Protein 7ETR (pdb70)

Secondary structure (DSSP, 8-state):
--EEEE-STHHHHHHHHHHHS---S---HHHHHHHHHHHHHHHHHHHHHHHHHHHHHH--BB-HHHHHHHHTTTTSSS------B-/-EEEE---SHHHHHHHHHHHHHT--S---HHHHHHHHHHHHHHHHHHHHHHHHHHHTTS--B-TTT-----/---PBPHHHHHHHHHHHHHHTTS-SSHHHHHHHHHHHHHHHHSSS----------EEEETTEEEE--B---S-BB------/----B-HHHHHHHHHHHH--TTTTTHHHHHHHHHHHHTT------------BTTB--B------B---B--

Radius of gyration: 24.21 Å; Cα contacts (8 Å, |Δi|>4): 422; chains: 4; bounding box: 56×70×41 Å

Sequence (309 aa):
PVSVKLDADIKARVEHLAETRKRSSHWREAIREYVEREEKREALQQEALRAWEEHQTSGLHVTGDEVVSWLESWGSENEQAALHATKPVSVKLDADIKARVEHLAETRKRSSHWREAIREYVEREEKREALQQEALRAWEEHQTSGLHVTGDEVVSWPQIVFTATALRDLERLREFLRSKNPPAAQRAASAIINTIRKLESYPDIGRSFRELLIDFGDTGYLAYQYERLTVLCIRHQKPQIVFTATALRDLERLREFPPAAQRAASAIINTIRKLESYPDISFRELLIDFGDTGYLAYQLTVLCIRHQK

Nearest PDB structures (foldseek):
  7etr-assembly1_A  TM=1.012E+00  e=3.216E-13  Shewanella oneidensis MR-1
  7etr-assembly1_C  TM=1.013E+00  e=5.905E-16  Shewanella oneidensis MR-1
  6x0a-assembly17_Q  TM=7.785E-01  e=3.113E-02  Mesorhizobium opportunistum WSM2075
  5cze-assembly1_J  TM=7.082E-01  e=2.416E-01  Escherichia coli O157:H7 str. SS52
  7etr-assembly1_D  TM=1.014E+00  e=4.008E-13  Shewanella oneidensis MR-1

InterPro domains:
  IPR002145 Ribbon-helix-helix protein, CopG [PF01402] (5-45)
  IPR010985 Ribbon-helix-helix [SSF47598] (5-46)
  IPR013321 Arc-type ribbon-helix-helix [G3DSA:1.10.1220.10] (12-53)

Foldseek 3Di:
DDDDDDDDCVLVVLVVVCCVVVHDSPPVVVVVVVCVVVVVVVVVVVVVVVVVVCCVVVVKDFDPVQVVVQVVCPPVVVGDDGDIGD/DDDDDDDPVVVLVVLVVVCVVVVHDSVPPVVVVVVCVPVVVVVVVVVVVVVVVVVPVVDPFFCPDPDTDGD/DAQAEDPQAVVLVVVVLVPCVVNDPPCSVVQVVQVVVVSVVCVPVNDDAPVDGKDWGATPPGTWIWADDPPYTYIHDIHRD/DLCAEDPQAVVLVVVVCPPVPPVPFQVVQVVVVSVVCVPDVDEVHAFDWTADPPGTWTWADVTYIHHIGRD

Solvent-accessible surface area: 19462 Å² total

Structure (mmCIF, N/CA/C/O backbone):
data_7ETR
#
_entry.id   7ETR
#
_cell.length_a   85.404
_cell.length_b   85.404
_cell.length_c   110.918
_cell.angle_alpha   90.000
_cell.angle_beta   90.000
_cell.angle_gamma   90.000
#
_symmetry.space_group_name_H-M   'P 43 21 2'
#
loop_
_entity.id
_entity.type
_entity.pdbx_description
1 polymer 'Transcriptional regulator CopG family'
2 polymer 'Toxin module of toxin-antitoxin system RelE/StbE family'
#
loop_
_atom_site.group_PDB
_atom_site.id
_atom_site.type_symbol
_atom_site.label_atom_id
_atom_site.label_alt_id
_atom_site.label_comp_id
_atom_site.label_asym_id
_atom_site.label_entity_id
_atom_site.label_seq_id
_atom_site.pdbx_PDB_ins_code
_atom_site.Cartn_x
_atom_site.Cartn_y
_atom_site.Cartn_z
_atom_site.occupancy
_atom_site.B_iso_or_equiv
_atom_site.auth_seq_id
_atom_site.auth_comp_id
_atom_site.auth_asym_id
_atom_site.auth_atom_id
_atom_site.pdbx_PDB_model_num
ATOM 1 N N . PRO A 1 6 ? 62.470 47.982 39.776 1.00 173.84 6 PRO A N 1
ATOM 2 C CA . PRO A 1 6 ? 62.995 47.863 38.422 1.00 170.82 6 PRO A CA 1
ATOM 3 C C . PRO A 1 6 ? 62.034 47.050 37.589 1.00 171.78 6 PRO A C 1
ATOM 4 O O . PRO A 1 6 ? 60.925 47.502 37.366 1.00 173.15 6 PRO A O 1
ATOM 8 N N . VAL A 1 7 ? 62.470 45.877 37.149 1.00 160.18 7 VAL A N 1
ATOM 9 C CA . VAL A 1 7 ? 61.679 44.946 36.347 1.00 166.94 7 VAL A CA 1
ATOM 10 C C . VAL A 1 7 ? 60.777 45.385 35.193 1.00 178.26 7 VAL A C 1
ATOM 11 O O . VAL A 1 7 ? 59.617 45.008 35.117 1.00 194.39 7 VAL A O 1
ATOM 15 N N . SER A 1 8 ? 61.332 46.144 34.258 1.00 163.61 8 SER A N 1
ATOM 16 C CA . SER A 1 8 ? 60.536 46.616 33.136 1.00 152.45 8 SER A CA 1
ATOM 17 C C . SER A 1 8 ? 60.937 45.941 31.850 1.00 165.24 8 SER A C 1
ATOM 18 O O . SER A 1 8 ? 62.100 45.607 31.664 1.00 166.45 8 SER A O 1
ATOM 21 N N . VAL A 1 9 ? 59.983 45.752 30.952 1.00 164.50 9 VAL A N 1
ATOM 22 C CA . VAL A 1 9 ? 60.274 45.027 29.726 1.00 157.56 9 VAL A CA 1
ATOM 23 C C . VAL A 1 9 ? 60.552 45.800 28.451 1.00 150.35 9 VAL A C 1
ATOM 24 O O . VAL A 1 9 ? 59.971 46.838 28.178 1.00 157.59 9 VAL A O 1
ATOM 28 N N . LYS A 1 10 ? 61.457 45.220 27.683 1.00 147.82 10 LYS A N 1
ATOM 29 C CA . LYS A 1 10 ? 61.893 45.656 26.366 1.00 139.25 10 LYS A CA 1
ATOM 30 C C . LYS A 1 10 ? 61.422 44.656 25.318 1.00 131.27 10 LYS A C 1
ATOM 31 O O . LYS A 1 10 ? 61.198 43.479 25.614 1.00 137.44 10 LYS A O 1
ATOM 37 N N . LEU A 1 11 ? 61.266 45.132 24.086 1.00 136.27 11 LEU A N 1
ATOM 38 C CA . LEU A 1 11 ? 60.899 44.255 22.984 1.00 145.18 11 LEU A CA 1
ATOM 39 C C . LEU A 1 11 ? 61.738 44.596 21.765 1.00 129.81 11 LEU A C 1
ATOM 40 O O . LEU A 1 11 ? 61.749 45.744 21.311 1.00 104.44 11 LEU A O 1
ATOM 45 N N . ASP A 1 12 ? 62.451 43.600 21.250 1.00 113.08 12 ASP A N 1
ATOM 46 C CA . ASP A 1 12 ? 63.272 43.724 20.063 1.00 127.72 12 ASP A CA 1
ATOM 47 C C . ASP A 1 12 ? 62.629 42.893 18.949 1.00 126.52 12 ASP A C 1
ATOM 48 O O . ASP A 1 12 ? 61.538 42.338 19.123 1.00 134.89 12 ASP A O 1
ATOM 53 N N . ALA A 1 13 ? 63.303 42.817 17.800 1.00 156.24 13 ALA A N 1
ATOM 54 C CA . ALA A 1 13 ? 62.799 42.050 16.659 1.00 155.15 13 ALA A CA 1
ATOM 55 C C . ALA A 1 13 ? 63.833 40.962 16.486 1.00 141.16 13 ALA A C 1
ATOM 56 O O . ALA A 1 13 ? 64.359 40.453 17.477 1.00 127.15 13 ALA A O 1
ATOM 58 N N . ASP A 1 14 ? 64.140 40.557 15.242 1.00 157.84 14 ASP A N 1
ATOM 59 C CA . ASP A 1 14 ? 65.226 39.625 14.953 1.00 155.42 14 ASP A CA 1
ATOM 60 C C . ASP A 1 14 ? 66.512 39.812 15.742 1.00 154.87 14 ASP A C 1
ATOM 61 O O . ASP A 1 14 ? 67.225 38.829 15.966 1.00 157.56 14 ASP A O 1
ATOM 66 N N . ILE A 1 15 ? 66.816 41.035 16.181 1.00 149.56 15 ILE A N 1
ATOM 67 C CA . ILE A 1 15 ? 68.036 41.273 16.947 1.00 129.06 15 ILE A CA 1
ATOM 68 C C . ILE A 1 15 ? 68.125 40.379 18.179 1.00 126.76 15 ILE A C 1
ATOM 69 O O . ILE A 1 15 ? 69.210 39.907 18.543 1.00 116.38 15 ILE A O 1
ATOM 74 N N . LYS A 1 16 ? 66.985 40.095 18.816 1.00 118.23 16 LYS A N 1
ATOM 75 C CA . LYS A 1 16 ? 67.001 39.218 19.984 1.00 124.10 16 LYS A CA 1
ATOM 76 C C . LYS A 1 16 ? 67.462 37.811 19.628 1.00 135.48 16 LYS A C 1
ATOM 77 O O . LYS A 1 16 ? 68.040 37.115 20.472 1.00 154.37 16 LYS A O 1
ATOM 83 N N . ALA A 1 17 ? 67.212 37.374 18.393 1.00 130.09 17 ALA A N 1
ATOM 84 C CA . ALA A 1 17 ? 67.733 36.087 17.946 1.00 119.57 17 ALA A CA 1
ATOM 85 C C . ALA A 1 17 ? 69.253 36.108 17.881 1.00 126.06 17 ALA A C 1
ATOM 86 O O . ALA A 1 17 ? 69.917 35.180 18.361 1.00 133.10 17 ALA A O 1
ATOM 88 N N . ARG A 1 18 ? 69.826 37.157 17.284 1.00 134.42 18 ARG A N 1
ATOM 89 C CA . ARG A 1 18 ? 71.277 37.30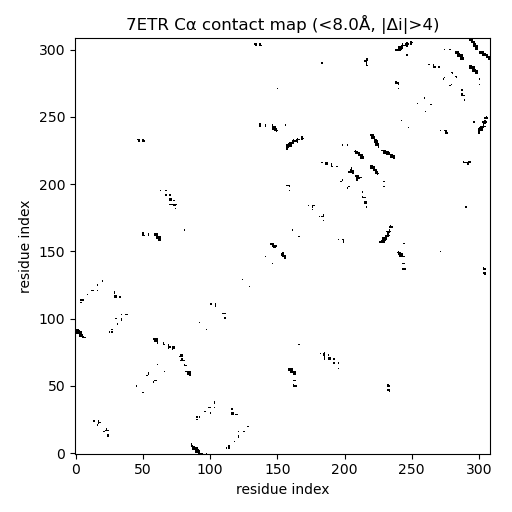2 17.306 1.00 130.62 18 ARG A CA 1
ATOM 90 C C . ARG A 1 18 ? 71.794 37.389 18.733 1.00 126.83 18 ARG A C 1
ATOM 91 O O . ARG A 1 18 ? 72.919 36.965 19.013 1.00 112.42 18 ARG A O 1
ATOM 99 N N . VAL A 1 19 ? 70.984 37.922 19.649 1.00 123.63 19 VAL A N 1
ATOM 100 C CA . VAL A 1 19 ? 71.354 37.936 21.061 1.00 125.76 19 VAL A CA 1
ATOM 101 C C . VAL A 1 19 ? 71.351 36.521 21.623 1.00 111.93 19 VAL A C 1
ATOM 102 O O . VAL A 1 19 ? 72.378 36.025 22.099 1.00 118.07 19 VAL A O 1
ATOM 106 N N . GLU A 1 20 ? 70.193 35.852 21.569 1.00 103.41 20 GLU A N 1
ATOM 107 C CA . GLU A 1 20 ? 70.079 34.496 22.103 1.00 115.66 20 GLU A CA 1
ATOM 108 C C . GLU A 1 20 ? 71.094 33.553 21.473 1.00 112.56 20 GLU A C 1
ATOM 109 O O . GLU A 1 20 ? 71.593 32.637 22.137 1.00 128.56 20 GLU A O 1
ATOM 115 N N . HIS A 1 21 ? 71.401 33.745 20.187 1.00 115.43 21 HIS A N 1
ATOM 116 C CA . HIS A 1 21 ? 72.470 32.968 19.567 1.00 121.30 21 HIS A CA 1
ATOM 117 C C . HIS A 1 21 ? 73.820 33.344 20.158 1.00 114.64 21 HIS A C 1
ATOM 118 O O . HIS A 1 21 ? 74.618 32.474 20.523 1.00 127.57 21 HIS A O 1
ATOM 125 N N . LEU A 1 22 ? 74.096 34.643 20.250 1.00 114.34 22 LEU A N 1
ATOM 126 C CA . LEU A 1 22 ? 75.308 35.090 20.919 1.00 115.53 22 LEU A CA 1
ATOM 127 C C . LEU A 1 22 ? 75.303 34.712 22.397 1.00 122.15 22 LEU A C 1
ATOM 128 O O . LEU A 1 22 ? 76.362 34.431 22.969 1.00 148.75 22 LEU A O 1
ATOM 133 N N . ALA A 1 23 ? 74.126 34.680 23.026 1.00 119.87 23 ALA A N 1
ATOM 134 C CA . ALA A 1 23 ? 74.005 34.272 24.422 1.00 111.52 23 ALA A CA 1
ATOM 135 C C . ALA A 1 23 ? 73.901 32.755 24.377 1.00 123.42 23 ALA A C 1
ATOM 136 O O . ALA A 1 23 ? 72.848 32.180 24.675 1.00 137.09 23 ALA A O 1
ATOM 138 N N . GLU A 1 24 ? 75.004 32.108 24.016 1.00 108.10 24 GLU A N 1
ATOM 139 C CA . GLU A 1 24 ? 75.049 30.672 23.801 1.00 105.93 24 GLU A CA 1
ATOM 140 C C . GLU A 1 24 ? 76.395 30.289 23.204 1.00 122.59 24 GLU A C 1
ATOM 141 O O . GLU A 1 24 ? 76.977 29.264 23.572 1.00 138.38 24 GLU A O 1
ATOM 147 N N . THR A 1 25 ? 76.894 31.110 22.279 1.00 130.00 25 THR A N 1
ATOM 148 C CA . THR A 1 25 ? 78.272 30.991 21.817 1.00 138.78 25 THR A CA 1
ATOM 149 C C . THR A 1 25 ? 79.268 31.265 22.932 1.00 153.48 25 THR A C 1
ATOM 150 O O . THR A 1 25 ? 80.006 30.363 23.345 1.00 153.47 25 THR A O 1
ATOM 154 N N . ARG A 1 26 ? 79.249 32.479 23.449 1.00 181.51 26 ARG A N 1
ATOM 155 C CA . ARG A 1 26 ? 80.103 32.779 24.578 1.00 170.70 26 ARG A CA 1
ATOM 156 C C . ARG A 1 26 ? 79.405 32.273 25.839 1.00 166.07 26 ARG A C 1
ATOM 157 O O . ARG A 1 26 ? 79.657 32.765 26.924 1.00 175.28 26 ARG A O 1
ATOM 165 N N . LYS A 1 27 ? 78.493 31.315 25.676 1.00 114.62 27 LYS A N 1
ATOM 166 C CA . LYS A 1 27 ? 77.709 30.706 26.755 1.00 117.63 27 LYS A CA 1
ATOM 167 C C . LYS A 1 27 ? 77.298 31.577 27.949 1.00 126.22 27 LYS A C 1
ATOM 168 O O . LYS A 1 27 ? 77.363 31.117 29.066 1.00 122.28 27 LYS A O 1
ATOM 174 N N . ARG A 1 28 ? 76.834 32.800 27.724 1.00 137.61 28 ARG A N 1
ATOM 175 C CA . ARG A 1 28 ? 76.444 33.671 28.823 1.00 118.03 28 ARG A CA 1
ATOM 176 C C . ARG A 1 28 ? 74.937 33.790 28.919 1.00 112.10 28 ARG A C 1
ATOM 177 O O . ARG A 1 28 ? 74.223 33.400 28.014 1.00 112.00 28 ARG A O 1
ATOM 185 N N . SER A 1 29 ? 74.451 34.326 30.026 1.00 147.23 29 SER A N 1
ATOM 186 C CA . SER A 1 29 ? 73.018 34.492 30.213 1.00 147.11 29 SER A CA 1
ATOM 187 C C . SER A 1 29 ? 72.508 35.601 29.305 1.00 143.16 29 SER A C 1
ATOM 188 O O . SER A 1 29 ? 73.048 36.712 29.304 1.00 139.11 29 SER A O 1
ATOM 191 N N . SER A 1 30 ? 71.470 35.297 28.524 1.00 139.81 30 SER A N 1
ATOM 192 C CA . SER A 1 30 ? 70.863 36.318 27.679 1.00 132.69 30 SER A CA 1
ATOM 193 C C . SER A 1 30 ? 70.389 37.501 28.511 1.00 145.69 30 SER A C 1
ATOM 194 O O . SER A 1 30 ? 70.604 38.661 28.142 1.00 127.94 30 SER A O 1
ATOM 197 N N . HIS A 1 31 ? 69.760 37.219 29.656 1.00 150.75 31 HIS A N 1
ATOM 198 C CA . HIS A 1 31 ? 69.277 38.290 30.522 1.00 152.84 31 HIS A CA 1
ATOM 199 C C . HIS A 1 31 ? 70.428 39.136 31.055 1.00 142.98 31 HIS A C 1
ATOM 200 O O . HIS A 1 31 ? 70.292 40.356 31.203 1.00 133.96 31 HIS A O 1
ATOM 207 N N . TRP A 1 32 ? 71.571 38.514 31.348 1.00 195.51 32 TRP A N 1
ATOM 208 C CA . TRP A 1 32 ? 72.720 39.285 31.813 1.00 167.63 32 TRP A CA 1
ATOM 209 C C . TRP A 1 32 ? 73.272 40.169 30.704 1.00 160.34 32 TRP A C 1
ATOM 210 O O . TRP A 1 32 ? 73.432 41.383 30.879 1.00 127.14 32 TRP A O 1
ATOM 237 N N . ARG A 1 35 ? 71.852 43.502 29.958 1.00 165.95 35 ARG A N 1
ATOM 238 C CA . ARG A 1 35 ? 72.033 44.524 30.978 1.00 151.55 35 ARG A CA 1
ATOM 239 C C . ARG A 1 35 ? 73.346 45.261 30.767 1.00 142.30 35 ARG A C 1
ATOM 240 O O . ARG A 1 35 ? 73.392 46.498 30.791 1.00 139.20 35 ARG A O 1
ATOM 248 N N . GLU A 1 36 ? 74.430 44.503 30.558 1.00 151.42 36 GLU A N 1
ATOM 249 C CA . GLU A 1 36 ? 75.741 45.053 30.234 1.00 153.16 36 GLU A CA 1
ATOM 250 C C . GLU A 1 36 ? 75.629 46.009 29.057 1.00 136.84 36 GLU A C 1
ATOM 251 O O . GLU A 1 36 ? 76.322 47.031 29.001 1.00 117.20 36 GLU A O 1
ATOM 257 N N . ALA A 1 37 ? 74.748 45.672 28.115 1.00 163.61 37 ALA A N 1
ATOM 258 C CA . ALA A 1 37 ? 74.534 46.519 26.949 1.00 141.44 37 ALA A CA 1
ATOM 259 C C . ALA A 1 37 ? 74.097 47.915 27.362 1.00 122.76 37 ALA A C 1
ATOM 260 O O . ALA A 1 37 ? 74.631 48.916 26.875 1.00 132.05 37 ALA A O 1
ATOM 262 N N . ILE A 1 38 ? 73.128 48.000 28.271 1.00 97.87 38 ILE A N 1
ATOM 263 C CA . ILE A 1 38 ? 72.602 49.304 28.649 1.00 119.92 38 ILE A CA 1
ATOM 264 C C . ILE A 1 38 ? 73.625 50.080 29.462 1.00 123.88 38 ILE A C 1
ATOM 265 O O . ILE A 1 38 ? 73.769 51.297 29.300 1.00 118.43 38 ILE A O 1
ATOM 270 N N . ARG A 1 39 ? 74.345 49.398 30.355 1.00 105.38 39 ARG A N 1
ATOM 271 C CA . ARG A 1 39 ? 75.335 50.088 31.173 1.00 112.26 39 ARG A CA 1
ATOM 272 C C . ARG A 1 39 ? 76.425 50.690 30.298 1.00 125.14 39 ARG A C 1
ATOM 273 O O . ARG A 1 39 ? 76.686 51.898 30.351 1.00 138.62 39 ARG A O 1
ATOM 281 N N . GLU A 1 40 ? 77.075 49.849 29.484 1.00 109.77 40 GLU A N 1
ATOM 282 C CA . GLU A 1 40 ? 78.038 50.330 28.499 1.00 116.40 40 GLU A CA 1
ATOM 283 C C . GLU A 1 40 ? 77.463 51.485 27.695 1.00 123.76 40 GLU A C 1
ATOM 284 O O . GLU A 1 40 ? 78.129 52.503 27.476 1.00 145.75 40 GLU A O 1
ATOM 290 N N . TYR A 1 41 ? 76.217 51.332 27.248 1.00 108.94 41 TYR A N 1
ATOM 291 C CA . TYR A 1 41 ? 75.531 52.368 26.489 1.00 107.63 41 TYR A CA 1
ATOM 292 C C . TYR A 1 41 ? 75.467 53.663 27.285 1.00 112.84 41 TYR A C 1
ATOM 293 O O . TYR A 1 41 ? 76.107 54.656 26.921 1.00 125.86 41 TYR A O 1
ATOM 302 N N . VAL A 1 42 ? 74.714 53.646 28.388 1.00 128.06 42 VAL A N 1
ATOM 303 C CA . VAL A 1 42 ? 74.513 54.853 29.184 1.00 130.86 42 VAL A CA 1
ATOM 304 C C . VAL A 1 42 ? 75.837 55.443 29.649 1.00 134.18 42 VAL A C 1
ATOM 305 O O . VAL A 1 42 ? 75.978 56.668 29.729 1.00 131.20 42 VAL A O 1
ATOM 309 N N . GLU A 1 43 ? 76.830 54.601 29.948 1.00 127.71 43 GLU A N 1
ATOM 310 C CA . GLU A 1 43 ? 78.150 55.123 30.296 1.00 120.25 43 GLU A CA 1
ATOM 311 C C . GLU A 1 43 ? 78.761 55.893 29.129 1.00 120.60 43 GLU A C 1
ATOM 312 O O . GLU A 1 43 ? 79.153 57.056 29.273 1.00 131.94 43 GLU A O 1
ATOM 318 N N . ARG A 1 44 ? 78.867 55.244 27.965 1.00 111.42 44 ARG A N 1
ATOM 319 C CA . ARG A 1 44 ? 79.317 55.934 26.760 1.00 111.43 44 ARG A CA 1
ATOM 320 C C . ARG A 1 44 ? 78.458 57.158 26.484 1.00 122.33 44 ARG A C 1
ATOM 321 O O . ARG A 1 44 ? 78.966 58.238 26.165 1.00 128.44 44 ARG A O 1
ATOM 329 N N . GLU A 1 45 ? 77.142 57.000 26.610 1.00 111.82 45 GLU A N 1
ATOM 330 C CA . GLU A 1 45 ? 76.229 58.043 26.166 1.00 112.81 45 GLU A CA 1
ATOM 331 C C . GLU A 1 45 ? 76.212 59.223 27.130 1.00 122.72 45 GLU A C 1
ATOM 332 O O . GLU A 1 45 ? 75.996 60.362 26.704 1.00 119.27 45 GLU A O 1
ATOM 338 N N . GLU A 1 46 ? 76.432 58.979 28.426 1.00 106.75 46 GLU A N 1
ATOM 339 C CA . GLU A 1 46 ? 76.602 60.087 29.362 1.00 104.78 46 GLU A CA 1
ATOM 340 C C . GLU A 1 46 ? 77.868 60.873 29.060 1.00 104.64 46 GLU A C 1
ATOM 341 O O . GLU A 1 46 ? 77.895 62.096 29.236 1.00 103.43 46 GLU A O 1
ATOM 347 N N . LYS A 1 47 ? 78.921 60.191 28.603 1.00 112.39 47 LYS A N 1
ATOM 348 C CA . LYS A 1 47 ? 80.145 60.881 28.213 1.00 115.95 47 LYS A CA 1
ATOM 349 C C . LYS A 1 47 ? 79.956 61.670 26.925 1.00 110.63 47 LYS A C 1
ATOM 350 O O . LYS A 1 47 ? 80.626 62.689 26.720 1.00 109.18 47 LYS A O 1
ATOM 356 N N . ARG A 1 48 ? 79.060 61.214 26.045 1.00 135.46 48 ARG A N 1
ATOM 357 C CA . ARG A 1 48 ? 78.712 62.008 24.872 1.00 110.66 48 ARG A CA 1
ATOM 358 C C . ARG A 1 48 ? 77.919 63.247 25.266 1.00 110.83 48 ARG A C 1
ATOM 359 O O . ARG A 1 48 ? 78.136 64.333 24.713 1.00 118.55 48 ARG A O 1
ATOM 367 N N . GLU A 1 49 ? 76.999 63.103 26.225 1.00 93.56 49 GLU A N 1
ATOM 368 C CA . GLU A 1 49 ? 76.265 64.259 26.726 1.00 99.77 49 GLU A CA 1
ATOM 369 C C . GLU A 1 49 ? 77.194 65.245 27.425 1.00 106.07 49 GLU A C 1
ATOM 370 O O . GLU A 1 49 ? 76.909 66.447 27.467 1.00 112.32 49 GLU A O 1
ATOM 376 N N . ALA A 1 50 ? 78.311 64.759 27.970 1.00 101.46 50 ALA A N 1
ATOM 377 C CA . ALA A 1 50 ? 79.278 65.651 28.598 1.00 98.77 50 ALA A CA 1
ATOM 378 C C . ALA A 1 50 ? 80.056 66.434 27.548 1.00 94.69 50 ALA A C 1
ATOM 379 O O . ALA A 1 50 ? 80.199 67.657 27.651 1.00 100.63 50 ALA A O 1
ATOM 381 N N . LEU A 1 51 ? 80.562 65.741 26.526 1.00 109.04 51 LEU A N 1
ATOM 382 C CA . LEU A 1 51 ? 81.250 66.420 25.434 1.00 115.96 51 LEU A CA 1
ATOM 383 C C . LEU A 1 51 ? 80.360 67.464 24.776 1.00 118.38 51 LEU A C 1
ATOM 384 O O . LEU A 1 51 ? 80.854 68.506 24.333 1.00 131.46 51 LEU A O 1
ATOM 389 N N . GLN A 1 52 ? 79.052 67.205 24.709 1.00 121.73 52 GLN A N 1
ATOM 390 C CA . GLN A 1 52 ? 78.105 68.176 24.171 1.00 105.59 52 GLN A CA 1
ATOM 391 C C . GLN A 1 52 ? 78.226 69.517 24.879 1.00 102.12 52 GLN A C 1
ATOM 392 O O . GLN A 1 52 ? 78.444 70.557 24.249 1.00 98.85 52 GLN A O 1
ATOM 398 N N . GLN A 1 53 ? 78.076 69.500 26.205 1.00 123.30 53 GLN A N 1
ATOM 399 C CA . GLN A 1 53 ? 78.031 70.740 26.970 1.00 133.64 53 GLN A CA 1
ATOM 400 C C . GLN A 1 53 ? 79.365 71.470 26.919 1.00 122.65 53 GLN A C 1
ATOM 401 O O . GLN A 1 53 ? 79.412 72.667 26.616 1.00 130.25 53 GLN A O 1
ATOM 407 N N . GLU A 1 54 ? 80.461 70.769 27.212 1.00 126.66 54 GLU A N 1
ATOM 408 C CA . GLU A 1 54 ? 81.768 71.412 27.137 1.00 133.47 54 GLU A CA 1
ATOM 409 C C . GLU A 1 54 ? 82.028 71.944 25.735 1.00 142.56 54 GLU A C 1
ATOM 410 O O . GLU A 1 54 ? 82.695 72.970 25.569 1.00 134.77 54 GLU A O 1
ATOM 416 N N . ALA A 1 55 ? 81.469 71.281 24.716 1.00 120.00 55 ALA A N 1
ATOM 417 C CA . ALA A 1 55 ? 81.426 71.864 23.377 1.00 103.28 55 ALA A CA 1
ATOM 418 C C . ALA A 1 55 ? 80.499 73.065 23.338 1.00 90.90 55 ALA A C 1
ATOM 419 O O . ALA A 1 55 ? 80.884 74.153 22.897 1.00 86.42 55 ALA A O 1
ATOM 421 N N . LEU A 1 56 ? 79.264 72.874 23.797 1.00 113.03 56 LEU A N 1
ATOM 422 C CA . LEU A 1 56 ? 78.297 73.964 23.851 1.00 109.35 56 LEU A CA 1
ATOM 423 C C . LEU A 1 56 ? 78.815 75.133 24.678 1.00 106.29 56 LEU A C 1
ATOM 424 O O . LEU A 1 56 ? 78.652 76.296 24.291 1.00 128.78 56 LEU A O 1
ATOM 429 N N . ARG A 1 57 ? 79.450 74.842 25.817 1.00 102.62 57 ARG A N 1
ATOM 430 C CA . ARG A 1 57 ? 79.998 75.902 26.659 1.00 102.52 57 ARG A CA 1
ATOM 431 C C . ARG A 1 57 ? 81.122 76.644 25.947 1.00 98.66 57 ARG A C 1
ATOM 432 O O . ARG A 1 57 ? 81.165 77.879 25.959 1.00 110.51 57 ARG A O 1
ATOM 440 N N . ALA A 1 58 ? 82.027 75.863 25.379 1.00 98.74 58 ALA A N 1
ATOM 441 C CA . ALA A 1 58 ? 83.188 76.391 24.699 1.00 104.40 58 ALA A CA 1
ATOM 442 C C . ALA A 1 58 ? 82.748 77.480 23.786 1.00 100.85 58 ALA A C 1
ATOM 443 O O . ALA A 1 58 ? 83.420 78.477 23.617 1.00 103.06 58 ALA A O 1
ATOM 445 N N . TRP A 1 59 ? 81.597 77.269 23.189 1.00 99.33 59 TRP A N 1
ATOM 446 C CA . TRP A 1 59 ? 81.033 78.218 22.270 1.00 106.87 59 TRP A CA 1
ATOM 447 C C . TRP A 1 59 ? 80.661 79.425 23.069 1.00 113.01 59 TRP A C 1
ATOM 448 O O . TRP A 1 59 ? 81.248 80.495 22.956 1.00 142.41 59 TRP A O 1
ATOM 459 N N . GLU A 1 60 ? 79.692 79.228 23.932 1.00 110.01 60 GLU A N 1
ATOM 460 C CA . GLU A 1 60 ? 79.203 80.346 24.733 1.00 113.13 60 GLU A CA 1
ATOM 461 C C . GLU A 1 60 ? 80.343 81.264 25.155 1.00 111.59 60 GLU A C 1
ATOM 462 O O . GLU A 1 60 ? 80.174 82.487 25.217 1.00 123.19 60 GLU A O 1
ATOM 468 N N . GLU A 1 61 ? 81.509 80.690 25.464 1.00 98.97 61 GLU A N 1
ATOM 469 C CA . GLU A 1 61 ? 82.659 81.510 25.829 1.00 113.02 61 GLU A CA 1
ATOM 470 C C . GLU A 1 61 ? 83.195 82.266 24.620 1.00 112.99 61 GLU A C 1
ATOM 471 O O . GLU A 1 61 ? 83.523 83.453 24.717 1.00 119.50 61 GLU A O 1
ATOM 477 N N . HIS A 1 62 ? 83.282 81.594 23.470 1.00 124.78 62 HIS A N 1
ATOM 478 C CA . HIS A 1 62 ? 83.779 82.250 22.265 1.00 123.14 62 HIS A CA 1
ATOM 479 C C . HIS A 1 62 ? 82.845 83.366 21.816 1.00 127.19 62 HIS A C 1
ATOM 480 O O . HIS A 1 62 ? 83.302 84.414 21.347 1.00 134.40 62 HIS A O 1
ATOM 487 N N . GLN A 1 63 ? 81.533 83.158 21.944 1.00 118.77 63 GLN A N 1
ATOM 488 C CA . GLN A 1 63 ? 80.588 84.203 21.565 1.00 130.56 63 GLN A CA 1
ATOM 489 C C . GLN A 1 63 ? 80.714 85.418 22.475 1.00 115.61 63 GLN A C 1
ATOM 490 O O . GLN A 1 63 ? 80.617 86.561 22.013 1.00 125.13 63 GLN A O 1
ATOM 496 N N . THR A 1 64 ? 80.940 85.195 23.769 1.00 125.37 64 THR A N 1
ATOM 497 C CA . THR A 1 64 ? 81.130 86.314 24.684 1.00 136.84 64 THR A CA 1
ATOM 498 C C . THR A 1 64 ? 82.514 86.929 24.505 1.00 134.93 64 THR A C 1
ATOM 499 O O . THR A 1 64 ? 82.645 88.116 24.181 1.00 135.65 64 THR A O 1
ATOM 503 N N . SER A 1 65 ? 83.561 86.125 24.699 1.00 135.25 65 SER A N 1
ATOM 504 C CA . SER A 1 65 ? 84.925 86.640 24.610 1.00 135.99 65 SER A CA 1
ATOM 505 C C . SER A 1 65 ? 85.220 87.206 23.226 1.00 141.17 65 SER A C 1
ATOM 506 O O . SER A 1 65 ? 85.845 88.266 23.099 1.00 135.32 65 SER A O 1
ATOM 509 N N . GLY A 1 66 ? 84.780 86.513 22.176 1.00 152.29 66 GLY A N 1
ATOM 510 C CA . GLY A 1 66 ? 84.991 86.958 20.818 1.00 144.69 66 GLY A CA 1
ATOM 511 C C . GLY A 1 66 ? 86.371 86.698 20.241 1.00 147.58 66 GLY A C 1
ATOM 512 O O . GLY A 1 66 ? 86.589 86.952 19.051 1.00 157.73 66 GLY A O 1
ATOM 513 N N . LEU A 1 67 ? 87.311 86.193 21.037 1.00 141.79 67 LEU A N 1
ATOM 514 C CA . LEU A 1 67 ? 88.669 85.986 20.547 1.00 152.83 67 LEU A CA 1
ATOM 515 C C . LEU A 1 67 ? 88.707 84.613 19.884 1.00 155.53 67 LEU A C 1
ATOM 516 O O . LEU A 1 67 ? 87.921 83.711 20.206 1.00 145.47 67 LEU A O 1
ATOM 521 N N . HIS A 1 68 ? 89.656 84.457 18.964 1.00 157.15 68 HIS A N 1
ATOM 522 C CA . HIS A 1 68 ? 89.752 83.244 18.168 1.00 129.28 68 HIS A CA 1
ATOM 523 C C . HIS A 1 68 ? 91.135 83.186 17.543 1.00 137.90 68 HIS A C 1
ATOM 524 O O . HIS A 1 68 ? 91.947 84.104 17.695 1.00 146.23 68 HIS A O 1
ATOM 531 N N . VAL A 1 69 ? 91.400 82.077 16.855 1.00 129.02 69 VAL A N 1
ATOM 532 C CA . VAL A 1 69 ? 92.544 81.947 15.965 1.00 124.84 69 VAL A CA 1
ATOM 533 C C . VAL A 1 69 ? 92.048 81.362 14.651 1.00 124.87 69 VAL A C 1
ATOM 534 O O . VAL A 1 69 ? 91.113 80.556 14.620 1.00 127.60 69 VAL A O 1
ATOM 538 N N . THR A 1 70 ? 92.670 81.788 13.555 1.00 139.05 70 THR A N 1
ATOM 539 C CA . THR A 1 70 ? 92.260 81.304 12.248 1.00 113.09 70 THR A CA 1
ATOM 540 C C . THR A 1 70 ? 92.812 79.904 12.010 1.00 104.58 70 THR A C 1
ATOM 541 O O . THR A 1 70 ? 93.807 79.494 12.609 1.00 115.78 70 THR A O 1
ATOM 545 N N . GLY A 1 71 ? 92.138 79.161 11.131 1.00 102.56 71 GLY A N 1
ATOM 546 C CA . GLY A 1 71 ? 92.654 77.859 10.742 1.00 106.92 71 GLY A CA 1
ATOM 547 C C . GLY A 1 71 ? 94.054 77.947 10.170 1.00 104.13 71 GLY A C 1
ATOM 548 O O . GLY A 1 71 ? 94.891 77.080 10.419 1.00 113.72 71 GLY A O 1
ATOM 549 N N . ASP A 1 72 ? 94.329 79.010 9.411 1.00 108.74 72 ASP A N 1
ATOM 550 C CA . ASP A 1 72 ? 95.648 79.186 8.816 1.00 118.88 72 ASP A CA 1
ATOM 551 C C . ASP A 1 72 ? 96.730 79.309 9.882 1.00 114.42 72 ASP A C 1
ATOM 552 O O . ASP A 1 72 ? 97.821 78.746 9.732 1.00 111.17 72 ASP A O 1
ATOM 557 N N . GLU A 1 73 ? 96.454 80.049 10.961 1.00 100.48 73 GLU A N 1
ATOM 558 C CA . GLU A 1 73 ? 97.432 80.172 12.038 1.00 94.62 73 GLU A CA 1
ATOM 559 C C . GLU A 1 73 ? 97.752 78.814 12.643 1.00 79.85 73 GLU A C 1
ATOM 560 O O . GLU A 1 73 ? 98.921 78.496 12.889 1.00 82.76 73 GLU A O 1
ATOM 566 N N . VAL A 1 74 ? 96.728 77.995 12.887 1.00 86.88 74 VAL A N 1
ATOM 567 C CA . VAL A 1 74 ? 97.000 76.670 13.427 1.00 104.30 74 VAL A CA 1
ATOM 568 C C . VAL A 1 74 ? 97.448 75.720 12.322 1.00 87.51 74 VAL A C 1
ATOM 569 O O . VAL A 1 74 ? 98.175 74.758 12.589 1.00 90.30 74 VAL A O 1
ATOM 573 N N . VAL A 1 75 ? 97.036 75.968 11.074 1.00 92.88 75 VAL A N 1
ATOM 574 C CA . VAL A 1 75 ? 97.671 75.292 9.946 1.00 102.08 75 VAL A CA 1
ATOM 575 C C . VAL A 1 75 ? 99.134 75.695 9.863 1.00 85.24 75 VAL A C 1
ATOM 576 O O . VAL A 1 75 ? 100.011 74.860 9.614 1.00 87.52 75 VAL A O 1
ATOM 580 N N . SER A 1 76 ? 99.420 76.979 10.085 1.00 103.90 76 SER A N 1
ATOM 581 C CA . SER A 1 76 ? 100.804 77.427 10.165 1.00 102.57 76 SER A CA 1
ATOM 582 C C . SER A 1 76 ? 101.528 76.756 11.324 1.00 117.02 76 SER A C 1
ATOM 583 O O . SER A 1 76 ? 102.666 76.297 11.174 1.00 115.88 76 SER A O 1
ATOM 586 N N . TRP A 1 77 ? 100.881 76.692 12.488 1.00 108.22 77 TRP A N 1
ATOM 587 C CA . TRP A 1 77 ? 101.478 76.051 13.653 1.00 86.26 77 TRP A CA 1
ATOM 588 C C . TRP A 1 77 ? 101.719 74.564 13.404 1.00 81.17 77 TRP A C 1
ATOM 589 O O . TRP A 1 77 ? 102.818 74.053 13.648 1.00 82.64 77 TRP A O 1
ATOM 600 N N . LEU A 1 78 ? 100.709 73.860 12.883 1.00 70.86 78 LEU A N 1
ATOM 601 C CA . LEU A 1 78 ? 100.744 72.399 12.855 1.00 69.53 78 LEU A CA 1
ATOM 602 C C . LEU A 1 78 ? 101.803 71.846 11.905 1.00 84.16 78 LEU A C 1
ATOM 603 O O . LEU A 1 78 ? 102.356 70.773 12.165 1.00 78.72 78 LEU A O 1
ATOM 608 N N . GLU A 1 79 ? 102.107 72.543 10.809 1.00 110.03 79 GLU A N 1
ATOM 609 C CA . GLU A 1 79 ? 103.032 71.979 9.829 1.00 103.13 79 GLU A CA 1
ATOM 610 C C . GLU A 1 79 ? 104.466 71.917 10.334 1.00 97.81 79 GLU A C 1
ATOM 611 O O . GLU A 1 79 ? 105.328 71.387 9.626 1.00 121.98 79 GLU A O 1
ATOM 617 N N . SER A 1 80 ? 104.739 72.439 11.528 1.00 95.92 80 SER A N 1
ATOM 618 C CA . SER A 1 80 ? 106.056 72.365 12.143 1.00 97.41 80 SER A CA 1
ATOM 619 C C . SER A 1 80 ? 106.104 71.363 13.291 1.00 105.46 80 SER A C 1
ATOM 620 O O . SER A 1 80 ? 107.080 71.351 14.049 1.00 125.38 80 SER A O 1
ATOM 623 N N . TRP A 1 81 ? 105.080 70.523 13.438 1.00 71.79 81 TRP A N 1
ATOM 624 C CA . TRP A 1 81 ? 105.044 69.582 14.550 1.00 84.15 81 TRP A CA 1
ATOM 625 C C . TRP A 1 81 ? 106.074 68.476 14.365 1.00 102.61 81 TRP A C 1
ATOM 626 O O . TRP A 1 81 ? 106.217 67.910 13.278 1.00 122.09 81 TRP A O 1
ATOM 637 N N . GLY A 1 82 ? 106.858 68.215 15.393 1.00 104.35 82 GLY A N 1
ATOM 638 C CA . GLY A 1 82 ? 107.845 67.158 15.319 1.00 110.57 82 GLY A CA 1
ATOM 639 C C . GLY A 1 82 ? 109.134 67.497 14.615 1.00 106.91 82 GLY A C 1
ATOM 640 O O . GLY A 1 82 ? 110.126 66.806 14.784 1.00 105.02 82 GLY A O 1
ATOM 641 N N . SER A 1 83 ? 109.155 68.618 13.906 1.00 112.83 83 SER A N 1
ATOM 642 C CA . SER A 1 83 ? 110.350 69.056 13.195 1.00 125.37 83 SER A CA 1
ATOM 643 C C . SER A 1 83 ? 111.016 70.075 14.102 1.00 137.50 83 SER A C 1
ATOM 644 O O . SER A 1 83 ? 110.977 71.267 13.831 1.00 144.68 83 SER A O 1
ATOM 647 N N . GLU A 1 84 ? 111.765 69.560 15.062 1.00 139.35 84 GLU A N 1
ATOM 648 C CA . GLU A 1 84 ? 112.504 70.378 16.005 1.00 143.45 84 GLU A CA 1
ATOM 649 C C . GLU A 1 84 ? 112.066 71.799 16.190 1.00 138.94 84 GLU A C 1
ATOM 650 O O . GLU A 1 84 ? 111.445 72.112 17.195 1.00 155.07 84 GLU A O 1
ATOM 656 N N . ASN A 1 85 ? 112.359 72.680 15.246 1.00 111.46 85 ASN A N 1
ATOM 657 C CA . ASN A 1 85 ? 111.942 74.063 15.418 1.00 113.18 85 ASN A CA 1
ATOM 658 C C . ASN A 1 85 ? 110.460 74.072 15.146 1.00 115.10 85 ASN A C 1
ATOM 659 O O . ASN A 1 85 ? 110.038 74.135 14.010 1.00 144.36 85 ASN A O 1
ATOM 664 N N . GLU A 1 86 ? 109.668 74.031 16.207 1.00 110.23 86 GLU A N 1
ATOM 665 C CA . GLU A 1 86 ? 108.236 73.982 16.080 1.00 106.26 86 GLU A CA 1
ATOM 666 C C . GLU A 1 86 ? 107.728 75.377 16.262 1.00 117.43 86 GLU A C 1
ATOM 667 O O . GLU A 1 86 ? 108.413 76.350 15.990 1.00 146.01 86 GLU A O 1
ATOM 673 N N . GLN A 1 87 ? 106.494 75.483 16.710 1.00 120.19 87 GLN A N 1
ATOM 674 C CA . GLN A 1 87 ? 105.951 76.818 16.941 1.00 133.64 87 GLN A CA 1
ATOM 675 C C . GLN A 1 87 ? 104.959 76.796 18.098 1.00 124.49 87 GLN A C 1
ATOM 676 O O . GLN A 1 87 ? 104.871 75.801 18.823 1.00 138.60 87 GLN A O 1
ATOM 682 N N . ALA A 1 88 ? 104.224 77.875 18.300 1.00 99.76 88 ALA A N 1
ATOM 683 C CA . ALA A 1 88 ? 103.270 77.896 19.389 1.00 89.46 88 ALA A CA 1
ATOM 684 C C . ALA A 1 88 ? 101.956 78.163 18.686 1.00 94.10 88 ALA A C 1
ATOM 685 O O . ALA A 1 88 ? 101.700 77.584 17.632 1.00 94.46 88 ALA A O 1
ATOM 687 N N . ALA A 1 89 ? 101.145 79.025 19.299 1.00 106.50 89 ALA A N 1
ATOM 688 C CA . ALA A 1 89 ? 99.843 79.473 18.825 1.00 103.92 89 ALA A CA 1
ATOM 689 C C . ALA A 1 89 ? 99.636 80.846 19.402 1.00 106.27 89 ALA A C 1
ATOM 690 O O . ALA A 1 89 ? 99.994 81.091 20.542 1.00 100.80 89 ALA A O 1
ATOM 692 N N . LEU A 1 90 ? 99.046 81.749 18.641 1.00 113.23 90 LEU A N 1
ATOM 693 C CA . LEU A 1 90 ? 98.819 83.092 19.149 1.00 131.39 90 LEU A CA 1
ATOM 694 C C . LEU A 1 90 ? 97.355 83.218 19.458 1.00 143.53 90 LEU A C 1
ATOM 695 O O . LEU A 1 90 ? 96.620 82.253 19.341 1.00 147.79 90 LEU A O 1
ATOM 700 N N . HIS A 1 91 ? 96.927 84.411 19.844 1.00 145.50 91 HIS A N 1
ATOM 701 C CA . HIS A 1 91 ? 95.523 84.637 20.134 1.00 147.15 91 HIS A CA 1
ATOM 702 C C . HIS A 1 91 ? 95.002 85.969 19.675 1.00 146.99 91 HIS A C 1
ATOM 703 O O . HIS A 1 91 ? 95.094 86.962 20.384 1.00 132.27 91 HIS A O 1
ATOM 710 N N . ALA A 1 92 ? 94.433 85.980 18.482 1.00 191.70 92 ALA A N 1
ATOM 711 C CA . ALA A 1 92 ? 93.935 87.224 17.920 1.00 161.32 92 ALA A CA 1
ATOM 712 C C . ALA A 1 92 ? 92.534 87.518 18.442 1.00 146.11 92 ALA A C 1
ATOM 713 O O . ALA A 1 92 ? 91.851 86.651 18.988 1.00 129.93 92 ALA A O 1
ATOM 715 N N . THR A 1 93 ? 92.118 88.766 18.279 1.00 150.66 93 THR A N 1
ATOM 716 C CA . THR A 1 93 ? 90.808 89.202 18.742 1.00 141.65 93 THR A CA 1
ATOM 717 C C . THR A 1 93 ? 89.961 89.777 17.610 1.00 158.21 93 THR A C 1
ATOM 718 O O . THR A 1 93 ? 89.995 89.278 16.484 1.00 158.97 93 THR A O 1
ATOM 722 N N . LYS B 1 5 ? 58.279 40.835 19.935 1.00 141.21 5 LYS B N 1
ATOM 723 C CA . LYS B 1 5 ? 58.244 39.759 20.918 1.00 148.55 5 LYS B CA 1
ATOM 724 C C . LYS B 1 5 ? 58.787 40.250 22.259 1.00 151.60 5 LYS B C 1
ATOM 725 O O . LYS B 1 5 ? 59.992 40.215 22.496 1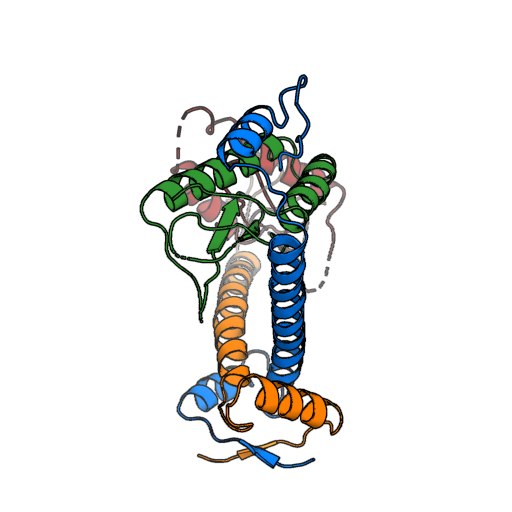.00 150.81 5 LYS B O 1
ATOM 731 N N . PRO B 1 6 ? 57.889 40.697 23.135 1.00 157.94 6 PRO B N 1
ATOM 732 C CA . PRO B 1 6 ? 58.323 41.355 24.374 1.00 161.28 6 PRO B CA 1
ATOM 733 C C . PRO B 1 6 ? 58.926 40.385 25.381 1.00 148.95 6 PRO B C 1
ATOM 734 O O . PRO B 1 6 ? 58.545 39.215 25.465 1.00 155.72 6 PRO B O 1
ATOM 738 N N . VAL B 1 7 ? 59.882 40.899 26.153 1.00 156.29 7 VAL B N 1
ATOM 739 C CA . VAL B 1 7 ? 60.588 40.130 27.175 1.00 152.94 7 VAL B CA 1
ATOM 740 C C . VAL B 1 7 ? 60.981 41.085 28.297 1.00 144.96 7 VAL B C 1
ATOM 741 O O . VAL B 1 7 ? 61.390 42.219 28.039 1.00 136.26 7 VAL B O 1
ATOM 745 N N . SER B 1 8 ? 60.829 40.635 29.546 1.00 173.07 8 SER B N 1
ATOM 746 C CA . SER B 1 8 ? 61.088 41.459 30.724 1.00 160.85 8 SER B CA 1
ATOM 747 C C . SER B 1 8 ? 62.560 41.398 31.116 1.00 147.09 8 SER B C 1
ATOM 748 O O . SER B 1 8 ? 63.216 40.364 30.954 1.00 127.78 8 SER B O 1
ATOM 751 N N . VAL B 1 9 ? 63.071 42.516 31.636 1.00 150.20 9 VAL B N 1
ATOM 752 C CA . VAL B 1 9 ? 64.461 42.635 32.073 1.00 151.73 9 VAL B CA 1
ATOM 753 C C . VAL B 1 9 ? 64.482 43.373 33.406 1.00 167.83 9 VAL B C 1
ATOM 754 O O . VAL B 1 9 ? 63.998 44.508 33.497 1.00 174.40 9 VAL B O 1
ATOM 758 N N . LYS B 1 10 ? 65.037 42.733 34.437 1.00 176.48 10 LYS B N 1
ATOM 759 C CA . LYS B 1 10 ? 65.175 43.363 35.747 1.00 160.52 10 LYS B CA 1
ATOM 760 C C . LYS B 1 10 ? 66.336 44.353 35.715 1.00 145.48 10 LYS B C 1
ATOM 761 O O . LYS B 1 10 ? 67.460 43.989 35.355 1.00 113.42 10 LYS B O 1
ATOM 767 N N . LEU B 1 11 ? 66.069 45.598 36.096 1.00 163.65 11 LEU B N 1
ATOM 768 C CA . LEU B 1 11 ? 67.049 46.669 35.996 1.00 142.37 11 LEU B CA 1
ATOM 769 C C . LEU B 1 11 ? 67.629 47.002 37.362 1.00 159.53 11 LEU B C 1
ATOM 770 O O . LEU B 1 11 ? 67.056 46.679 38.404 1.00 162.43 11 LEU B O 1
ATOM 775 N N . ASP B 1 12 ? 68.831 47.525 37.356 1.00 130.86 12 ASP B N 1
ATOM 776 C CA . ASP B 1 12 ? 69.477 47.785 38.607 1.00 145.34 12 ASP B CA 1
ATOM 777 C C . ASP B 1 12 ? 69.003 48.963 39.393 1.00 148.60 12 ASP B C 1
ATOM 778 O O . ASP B 1 12 ? 69.714 49.436 40.264 1.00 154.19 12 ASP B O 1
ATOM 783 N N . ALA B 1 13 ? 67.808 49.450 39.085 1.00 149.27 13 ALA B N 1
ATOM 784 C CA . ALA B 1 13 ? 67.288 50.708 39.619 1.00 132.43 13 ALA B CA 1
ATOM 785 C C . ALA B 1 13 ? 68.087 51.928 39.214 1.00 127.31 13 ALA B C 1
ATOM 786 O O . ALA B 1 13 ? 67.729 52.587 38.241 1.00 104.22 13 ALA B O 1
ATOM 788 N N . ASP B 1 14 ? 69.123 52.232 40.001 1.00 141.57 14 ASP B N 1
ATOM 789 C CA . ASP B 1 14 ? 70.052 53.336 39.785 1.00 138.13 14 ASP B CA 1
ATOM 790 C C . ASP B 1 14 ? 70.377 53.544 38.329 1.00 130.85 14 ASP B C 1
ATOM 791 O O . ASP B 1 14 ? 70.400 54.675 37.855 1.00 130.90 14 ASP B O 1
ATOM 796 N N . ILE B 1 15 ? 70.633 52.477 37.589 1.00 136.22 15 ILE B N 1
ATOM 797 C CA . ILE B 1 15 ? 70.855 52.784 36.208 1.00 122.99 15 ILE B CA 1
ATOM 798 C C . ILE B 1 15 ? 69.574 53.274 35.583 1.00 119.94 15 ILE B C 1
ATOM 799 O O . ILE B 1 15 ? 69.487 54.371 35.027 1.00 104.99 15 ILE B O 1
ATOM 804 N N . LYS B 1 16 ? 68.550 52.455 35.692 1.00 89.28 16 LYS B N 1
ATOM 805 C CA . LYS B 1 16 ? 67.302 52.885 35.072 1.00 89.46 16 LYS B CA 1
ATOM 806 C C . LYS B 1 16 ? 67.131 54.387 35.278 1.00 88.08 16 LYS B C 1
ATOM 807 O O . LYS B 1 16 ? 66.612 55.085 34.400 1.00 89.11 16 LYS B O 1
ATOM 813 N N . ALA B 1 17 ? 67.596 54.913 36.417 1.00 106.28 17 ALA B N 1
ATOM 814 C CA . ALA B 1 17 ? 67.533 56.356 36.630 1.00 116.43 17 ALA B CA 1
ATOM 815 C C . ALA B 1 17 ? 68.444 57.095 35.658 1.00 106.96 17 ALA B C 1
ATOM 816 O O . ALA B 1 17 ? 68.077 58.156 35.138 1.00 109.56 17 ALA B O 1
ATOM 818 N N . ARG B 1 18 ? 69.637 56.548 35.398 1.00 122.60 18 ARG B N 1
ATOM 819 C CA . ARG B 1 18 ? 70.533 57.147 34.412 1.00 118.54 18 ARG B CA 1
ATOM 820 C C . ARG B 1 18 ? 70.031 56.919 32.995 1.00 109.70 18 ARG B C 1
ATOM 821 O O . ARG B 1 18 ? 70.259 57.757 32.115 1.00 120.37 18 ARG B O 1
ATOM 829 N N . VAL B 1 19 ? 69.358 55.791 32.758 1.00 95.80 19 VAL B N 1
ATOM 830 C CA . VAL B 1 19 ? 68.714 55.559 31.469 1.00 94.50 19 VAL B CA 1
ATOM 831 C C . VAL B 1 19 ? 67.645 56.610 31.225 1.00 104.27 19 VAL B C 1
ATOM 832 O O . VAL B 1 19 ? 67.646 57.305 30.204 1.00 122.14 19 VAL B O 1
ATOM 836 N N . GLU B 1 20 ? 66.712 56.738 32.164 1.00 99.28 20 GLU B N 1
ATOM 837 C CA . GLU B 1 20 ? 65.612 57.670 31.985 1.00 107.89 20 GLU B CA 1
ATOM 838 C C . GLU B 1 20 ? 66.055 59.126 32.009 1.00 102.99 20 GLU B C 1
ATOM 839 O O . GLU B 1 20 ? 65.301 59.986 31.543 1.00 112.93 20 GLU B O 1
ATOM 845 N N . HIS B 1 21 ? 67.239 59.438 32.544 1.00 123.84 21 HIS B N 1
ATOM 846 C CA . HIS B 1 21 ? 67.670 60.832 32.525 1.00 137.92 21 HIS B CA 1
ATOM 847 C C . HIS B 1 21 ? 68.155 61.239 31.144 1.00 133.67 21 HIS B C 1
ATOM 848 O O . HIS B 1 21 ? 67.817 62.327 30.661 1.00 138.41 21 HIS B O 1
ATOM 855 N N . LEU B 1 22 ? 68.982 60.395 30.512 1.00 126.70 22 LEU B N 1
ATOM 856 C CA . LEU B 1 22 ? 69.399 60.635 29.136 1.00 113.67 22 LEU B CA 1
ATOM 857 C C . LEU B 1 22 ? 68.209 60.658 28.181 1.00 122.50 22 LEU B C 1
ATOM 858 O O . LEU B 1 22 ? 68.295 61.289 27.119 1.00 132.28 22 LEU B O 1
ATOM 863 N N . ALA B 1 23 ? 67.097 59.997 28.539 1.00 111.10 23 ALA B N 1
ATOM 864 C CA . ALA B 1 23 ? 65.911 60.038 27.689 1.00 111.10 23 ALA B CA 1
ATOM 865 C C . ALA B 1 23 ? 65.233 61.398 27.755 1.00 106.99 23 ALA B C 1
ATOM 866 O O . ALA B 1 23 ? 64.706 61.878 26.746 1.00 115.79 23 ALA B O 1
ATOM 868 N N . GLU B 1 24 ? 65.231 62.033 28.931 1.00 123.80 24 GLU B N 1
ATOM 869 C CA . GLU B 1 24 ? 64.742 63.405 29.040 1.00 121.87 24 GLU B CA 1
ATOM 870 C C . GLU B 1 24 ? 65.518 64.334 28.120 1.00 111.91 24 GLU B C 1
ATOM 871 O O . GLU B 1 24 ? 64.935 65.141 27.386 1.00 108.05 24 GLU B O 1
ATOM 877 N N . THR B 1 25 ? 66.846 64.239 28.161 1.00 115.07 25 THR B N 1
ATOM 878 C CA . THR B 1 25 ? 67.685 65.129 27.370 1.00 128.74 25 THR B CA 1
ATOM 879 C C . THR B 1 25 ? 67.457 64.911 25.881 1.00 111.24 25 THR B C 1
ATOM 880 O O . THR B 1 25 ? 67.120 65.840 25.142 1.00 111.21 25 THR B O 1
ATOM 884 N N . ARG B 1 26 ? 67.621 63.674 25.424 1.00 121.31 26 ARG B N 1
ATOM 885 C CA . ARG B 1 26 ? 67.543 63.391 24.000 1.00 127.51 26 ARG B CA 1
ATOM 886 C C . ARG B 1 26 ? 66.143 63.546 23.442 1.00 140.59 26 ARG B C 1
ATOM 887 O O . ARG B 1 26 ? 65.975 63.459 22.223 1.00 155.17 26 ARG B O 1
ATOM 895 N N . LYS B 1 27 ? 65.147 63.764 24.296 1.00 135.84 27 LYS B N 1
ATOM 896 C CA . LYS B 1 27 ? 63.753 63.843 23.869 1.00 138.64 27 LYS B CA 1
ATOM 897 C C . LYS B 1 27 ? 63.323 62.589 23.109 1.00 124.06 27 LYS B C 1
ATOM 898 O O . LYS B 1 27 ? 62.626 62.664 22.093 1.00 125.88 27 LYS B O 1
ATOM 904 N N . ARG B 1 28 ? 63.744 61.424 23.600 1.00 111.21 28 ARG B N 1
ATOM 905 C CA . ARG B 1 28 ? 63.282 60.170 23.019 1.00 113.96 28 ARG B CA 1
ATOM 906 C C . ARG B 1 28 ? 62.720 59.249 24.087 1.00 118.94 28 ARG B C 1
ATOM 907 O O . ARG B 1 28 ? 62.559 59.668 25.230 1.00 152.16 28 ARG B O 1
ATOM 915 N N . SER B 1 29 ? 62.355 58.028 23.724 1.00 110.67 29 SER B N 1
ATOM 916 C CA . SER B 1 29 ? 61.661 57.132 24.636 1.00 114.87 29 SER B CA 1
ATOM 917 C C . SER B 1 29 ? 62.652 56.244 25.375 1.00 121.57 29 SER B C 1
ATOM 918 O O . SER B 1 29 ? 63.664 55.820 24.809 1.00 127.70 29 SER B O 1
ATOM 921 N N . SER B 1 30 ? 62.334 55.941 26.637 1.00 164.32 30 SER B N 1
ATOM 922 C CA . SER B 1 30 ? 63.139 54.988 27.391 1.00 139.24 30 SER B CA 1
ATOM 923 C C . SER B 1 30 ? 63.154 53.627 26.719 1.00 123.49 30 SER B C 1
ATOM 924 O O . SER B 1 30 ? 64.065 52.829 26.960 1.00 124.69 30 SER B O 1
ATOM 927 N N . HIS B 1 31 ? 62.157 53.340 25.879 1.00 138.64 31 HIS B N 1
ATOM 928 C CA . HIS B 1 31 ? 62.121 52.052 25.195 1.00 141.18 31 HIS B CA 1
ATOM 929 C C . HIS B 1 31 ? 63.052 52.043 23.989 1.00 140.89 31 HIS B C 1
ATOM 930 O O . HIS B 1 31 ? 63.859 51.119 23.830 1.00 148.79 31 HIS B O 1
ATOM 937 N N . TRP B 1 32 ? 62.955 53.061 23.129 1.00 164.53 32 TRP B N 1
ATOM 938 C CA . TRP B 1 32 ? 63.899 53.153 22.023 1.00 149.84 32 TRP B CA 1
ATOM 939 C C . TRP B 1 32 ? 65.311 53.362 22.532 1.00 140.42 32 TRP B C 1
ATOM 940 O O . TRP B 1 32 ? 66.277 52.979 21.856 1.00 147.86 32 TRP B O 1
ATOM 967 N N . ARG B 1 35 ? 66.553 49.964 23.232 1.00 144.85 35 ARG B N 1
ATOM 968 C CA . ARG B 1 35 ? 66.330 49.309 21.949 1.00 129.86 35 ARG B CA 1
ATOM 969 C C . ARG B 1 35 ? 67.558 49.445 21.058 1.00 116.14 35 ARG B C 1
ATOM 970 O O . ARG B 1 35 ? 67.862 48.552 20.263 1.00 123.82 35 ARG B O 1
ATOM 978 N N . GLU B 1 36 ? 68.283 50.553 21.197 1.00 113.73 36 GLU B N 1
ATOM 979 C CA . GLU B 1 36 ? 69.571 50.691 20.527 1.00 112.70 36 GLU B CA 1
ATOM 980 C C . GLU B 1 36 ? 70.688 50.079 21.363 1.00 133.47 36 GLU B C 1
ATOM 981 O O . GLU B 1 36 ? 71.588 49.427 20.826 1.00 133.10 36 GLU B O 1
ATOM 987 N N . ALA B 1 37 ? 70.643 50.286 22.683 1.00 135.04 37 ALA B N 1
ATOM 988 C CA . ALA B 1 37 ? 71.682 49.768 23.567 1.00 128.71 37 ALA B CA 1
ATOM 989 C C . ALA B 1 37 ? 71.880 48.272 23.388 1.00 111.09 37 ALA B C 1
ATOM 990 O O . ALA B 1 37 ? 72.994 47.769 23.574 1.00 114.38 37 ALA B O 1
ATOM 992 N N . ILE B 1 38 ? 70.829 47.548 23.001 1.00 108.75 38 ILE B N 1
ATOM 993 C CA . ILE B 1 38 ? 70.978 46.120 22.747 1.00 108.42 38 ILE B CA 1
ATOM 994 C C . ILE B 1 38 ? 71.635 45.890 21.398 1.00 132.42 38 ILE B C 1
ATOM 995 O O . ILE B 1 38 ? 72.538 45.056 21.266 1.00 125.38 38 ILE B O 1
ATOM 1000 N N . ARG B 1 39 ? 71.200 46.638 20.383 1.00 122.38 39 ARG B N 1
ATOM 1001 C CA . ARG B 1 39 ? 71.775 46.503 19.050 1.00 115.23 39 ARG B CA 1
ATOM 1002 C C . ARG B 1 39 ? 73.270 46.794 19.068 1.00 107.67 39 ARG B C 1
ATOM 1003 O O . ARG B 1 39 ? 74.084 45.953 18.675 1.00 111.05 39 ARG B O 1
ATOM 1011 N N . GLU B 1 40 ? 73.651 47.980 19.546 1.00 95.43 40 GLU B N 1
ATOM 1012 C CA . GLU B 1 40 ? 75.058 48.364 19.537 1.00 92.18 40 GLU B CA 1
ATOM 1013 C C . GLU B 1 40 ? 75.926 47.405 20.339 1.00 100.83 40 GLU B C 1
ATOM 1014 O O . GLU B 1 40 ? 77.142 47.371 20.135 1.00 126.56 40 GLU B O 1
ATOM 1020 N N . TYR B 1 41 ? 75.337 46.633 21.250 1.00 120.50 41 TYR B N 1
ATOM 1021 C CA . TYR B 1 41 ? 76.110 45.629 21.970 1.00 113.04 41 TYR B CA 1
ATOM 1022 C C . TYR B 1 41 ? 76.403 44.431 21.080 1.00 108.67 41 TYR B C 1
ATOM 1023 O O . TYR B 1 41 ? 77.565 44.085 20.847 1.00 114.25 41 TYR B O 1
ATOM 1032 N N . VAL B 1 42 ? 75.356 43.787 20.565 1.00 93.06 42 VAL B N 1
ATOM 1033 C CA . VAL B 1 42 ? 75.565 42.638 19.695 1.00 108.66 42 VAL B CA 1
ATOM 1034 C C . VAL B 1 42 ? 76.241 43.069 18.399 1.00 118.24 42 VAL B C 1
ATOM 1035 O O . VAL B 1 42 ? 77.115 42.365 17.880 1.00 112.79 42 VAL B O 1
ATOM 1039 N N . GLU B 1 43 ? 75.876 44.247 17.875 1.00 109.37 43 GLU B N 1
ATOM 1040 C CA . GLU B 1 43 ? 76.507 44.773 16.667 1.00 108.15 43 GLU B CA 1
ATOM 1041 C C . GLU B 1 43 ? 78.019 44.879 16.810 1.00 107.93 43 GLU B C 1
ATOM 1042 O O . GLU B 1 43 ? 78.732 44.905 15.797 1.00 114.84 43 GLU B O 1
ATOM 1048 N N . ARG B 1 44 ? 78.516 44.940 18.046 1.00 110.82 44 ARG B N 1
ATOM 1049 C CA . ARG B 1 44 ? 79.942 44.950 18.332 1.00 111.54 44 ARG B CA 1
ATOM 1050 C C . ARG B 1 44 ? 80.469 43.563 18.677 1.00 117.03 44 ARG B C 1
ATOM 1051 O O . ARG B 1 44 ? 81.448 43.107 18.081 1.00 136.45 44 ARG B O 1
ATOM 1059 N N . GLU B 1 45 ? 79.819 42.871 19.616 1.00 122.20 45 GLU B N 1
ATOM 1060 C CA . GLU B 1 45 ? 80.260 41.536 20.007 1.00 116.74 45 GLU B CA 1
ATOM 1061 C C . GLU B 1 45 ? 80.097 40.514 18.887 1.00 122.43 45 GLU B C 1
ATOM 1062 O O . GLU B 1 45 ? 80.750 39.466 18.927 1.00 129.21 45 GLU B O 1
ATOM 1068 N N . GLU B 1 46 ? 79.244 40.784 17.895 1.00 121.12 46 GLU B N 1
ATOM 1069 C CA . GLU B 1 46 ? 79.103 39.848 16.783 1.00 113.32 46 GLU B CA 1
ATOM 1070 C C . GLU B 1 46 ? 80.365 39.821 15.934 1.00 114.43 46 GLU B C 1
ATOM 1071 O O . GLU B 1 46 ? 80.738 38.773 15.397 1.00 132.61 46 GLU B O 1
ATOM 1077 N N . LYS B 1 47 ? 81.033 40.969 15.807 1.00 124.44 47 LYS B N 1
ATOM 1078 C CA . LYS B 1 47 ? 82.299 41.052 15.088 1.00 127.06 47 LYS B CA 1
ATOM 1079 C C . LYS B 1 47 ? 83.471 40.605 15.953 1.00 101.63 47 LYS B C 1
ATOM 1080 O O . LYS B 1 47 ? 84.365 39.904 15.469 1.00 98.68 47 LYS B O 1
ATOM 1086 N N . ARG B 1 48 ? 83.497 41.009 17.227 1.00 110.03 48 ARG B N 1
ATOM 1087 C CA . ARG B 1 48 ? 84.597 40.616 18.105 1.00 128.26 48 ARG B CA 1
ATOM 1088 C C . ARG B 1 48 ? 84.617 39.106 18.304 1.00 131.31 48 ARG B C 1
ATOM 1089 O O . ARG B 1 48 ? 85.655 38.458 18.127 1.00 136.79 48 ARG B O 1
ATOM 1097 N N . GLU B 1 49 ? 83.470 38.521 18.645 1.00 138.55 49 GLU B N 1
ATOM 1098 C CA . GLU B 1 49 ? 83.431 37.066 18.732 1.00 146.37 49 GLU B CA 1
ATOM 1099 C C . GLU B 1 49 ? 83.406 36.390 17.344 1.00 131.03 49 GLU B C 1
ATOM 1100 O O . GLU B 1 49 ? 83.309 35.153 17.221 1.00 130.56 49 GLU B O 1
ATOM 1106 N N . ALA B 1 50 ? 83.504 37.176 16.272 1.00 146.79 50 ALA B N 1
ATOM 1107 C CA . ALA B 1 50 ? 83.749 36.599 14.958 1.00 130.62 50 ALA B CA 1
ATOM 1108 C C . ALA B 1 50 ? 85.239 36.443 14.683 1.00 127.97 50 ALA B C 1
ATOM 1109 O O . ALA B 1 50 ? 85.657 35.417 14.135 1.00 138.53 50 ALA B O 1
ATOM 1111 N N . LEU B 1 51 ? 86.055 37.432 15.065 1.00 121.52 51 LEU B N 1
ATOM 1112 C CA . LEU B 1 51 ? 87.500 37.290 14.929 1.00 120.55 51 LEU B CA 1
ATOM 1113 C C . LEU B 1 51 ? 88.102 36.451 16.046 1.00 155.00 51 LEU B C 1
ATOM 1114 O O . LEU B 1 51 ? 89.225 35.957 15.893 1.00 139.31 51 LEU B O 1
ATOM 1119 N N . GLN B 1 52 ? 87.392 36.296 17.166 1.00 141.37 52 GLN B N 1
ATOM 1120 C CA . GLN B 1 52 ? 87.799 35.313 18.165 1.00 152.81 52 GLN B CA 1
ATOM 1121 C C . GLN B 1 52 ? 87.786 33.914 17.567 1.00 163.35 52 GLN B C 1
ATOM 1122 O O . GLN B 1 52 ? 88.700 33.114 17.797 1.00 171.17 52 GLN B O 1
ATOM 1128 N N . GLN B 1 53 ? 86.756 33.613 16.774 1.00 173.61 53 GLN B N 1
ATOM 1129 C CA . GLN B 1 53 ? 86.661 32.308 16.133 1.00 146.74 53 GLN B CA 1
ATOM 1130 C C . GLN B 1 53 ? 87.758 32.120 15.088 1.00 138.44 53 GLN B C 1
ATOM 1131 O O . GLN B 1 53 ? 88.282 31.011 14.927 1.00 147.20 53 GLN B O 1
ATOM 1137 N N . GLU B 1 54 ? 88.129 33.191 14.378 1.00 145.09 54 GLU B N 1
ATOM 1138 C CA . GLU B 1 54 ? 89.209 33.093 13.397 1.00 145.74 54 GLU B CA 1
ATOM 1139 C C . GLU B 1 54 ? 90.515 32.680 14.060 1.00 138.30 54 GLU B C 1
ATOM 1140 O O . GLU B 1 54 ? 91.173 31.729 13.623 1.00 133.99 54 GLU B O 1
ATOM 1146 N N . ALA B 1 55 ? 90.913 33.394 15.114 1.00 137.45 55 ALA B N 1
ATOM 1147 C CA . ALA B 1 55 ? 92.130 33.024 15.823 1.00 131.12 55 ALA B CA 1
ATOM 1148 C C . ALA B 1 55 ? 91.980 31.666 16.491 1.00 149.95 55 ALA B C 1
ATOM 1149 O O . ALA B 1 55 ? 92.952 30.911 16.608 1.00 147.39 55 ALA B O 1
ATOM 1151 N N . LEU B 1 56 ? 90.768 31.343 16.948 1.00 131.76 56 LEU B N 1
ATOM 1152 C CA . LEU B 1 56 ? 90.537 30.047 17.573 1.00 142.57 56 LEU B CA 1
ATOM 1153 C C . LEU B 1 56 ? 90.605 28.912 16.559 1.00 151.20 56 LEU B C 1
ATOM 1154 O O . LEU B 1 56 ? 91.011 27.797 16.906 1.00 163.94 56 LEU B O 1
ATOM 1159 N N . ARG B 1 57 ? 90.228 29.175 15.306 1.00 163.78 57 ARG B N 1
ATOM 1160 C CA . ARG B 1 57 ? 90.368 28.157 14.272 1.00 129.86 57 ARG B CA 1
ATOM 1161 C C . ARG B 1 57 ? 91.831 27.923 13.915 1.00 138.77 57 ARG B C 1
ATOM 1162 O O . ARG B 1 57 ? 92.208 26.801 13.559 1.00 163.96 57 ARG B O 1
ATOM 1170 N N . ALA B 1 58 ? 92.665 28.963 14.001 1.00 146.04 58 ALA B N 1
ATOM 1171 C CA . ALA B 1 58 ? 94.097 28.787 13.772 1.00 145.59 58 ALA B CA 1
ATOM 1172 C C . ALA B 1 58 ? 94.708 27.860 14.817 1.00 147.99 58 ALA B C 1
ATOM 1173 O O . ALA B 1 58 ? 95.558 27.020 14.497 1.00 155.13 58 ALA B O 1
ATOM 1175 N N . TRP B 1 59 ? 94.282 28.004 16.074 1.00 118.56 59 TRP B N 1
ATOM 1176 C CA . TRP B 1 59 ? 94.730 27.111 17.139 1.00 123.43 59 TRP B CA 1
ATOM 1177 C C . TRP B 1 59 ? 94.351 25.664 16.841 1.00 126.16 59 TRP B C 1
ATOM 1178 O O . TRP B 1 59 ? 95.137 24.743 17.094 1.00 145.33 59 TRP B O 1
ATOM 1189 N N . GLU B 1 60 ? 93.154 25.446 16.288 1.00 145.85 60 GLU B N 1
ATOM 1190 C CA . GLU B 1 60 ? 92.746 24.100 15.895 1.00 146.54 60 GLU B CA 1
ATOM 1191 C C . GLU B 1 60 ? 93.647 23.546 14.798 1.00 150.43 60 GLU B C 1
ATOM 1192 O O . GLU B 1 60 ? 94.002 22.361 14.815 1.00 167.45 60 GLU B O 1
ATOM 1198 N N . GLU B 1 61 ? 94.024 24.386 13.830 1.00 154.46 61 GLU B N 1
ATOM 1199 C CA . GLU B 1 61 ? 94.851 23.913 12.725 1.00 157.24 61 GLU B CA 1
ATOM 1200 C C . GLU B 1 61 ? 96.270 23.602 13.182 1.00 157.84 61 GLU B C 1
ATOM 1201 O O . GLU B 1 61 ? 96.922 22.712 12.624 1.00 169.69 61 GLU B O 1
ATOM 1207 N N . HIS B 1 62 ? 96.763 24.322 14.193 1.00 135.97 62 HIS B N 1
ATOM 1208 C CA . HIS B 1 62 ? 98.090 24.052 14.736 1.00 138.83 62 HIS B CA 1
ATOM 1209 C C . HIS B 1 62 ? 98.078 22.848 15.666 1.00 157.78 62 HIS B C 1
A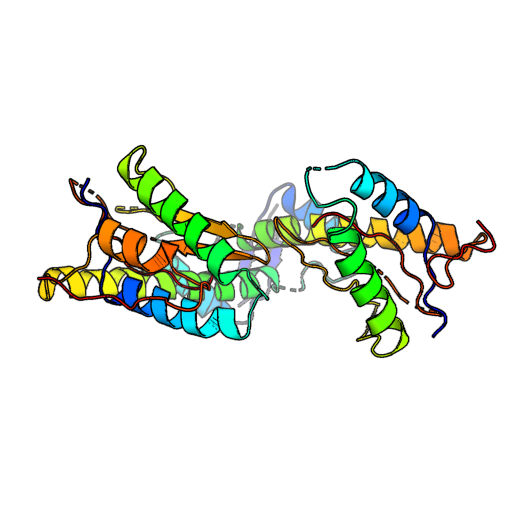TOM 1210 O O . HIS B 1 62 ? 98.900 21.936 15.521 1.00 162.52 62 HIS B O 1
ATOM 1217 N N . GLN B 1 63 ? 97.151 22.828 16.627 1.00 154.67 63 GLN B N 1
ATOM 1218 C CA . GLN B 1 63 ? 97.078 21.775 17.637 1.00 162.32 63 GLN B CA 1
ATOM 1219 C C . GLN B 1 63 ? 96.906 20.387 17.030 1.00 159.26 63 GLN B C 1
ATOM 1220 O O . GLN B 1 63 ? 96.724 19.405 17.758 1.00 164.62 63 GLN B O 1
ATOM 1226 N N . THR B 1 64 ? 96.950 20.296 15.699 1.00 151.77 64 THR B N 1
ATOM 1227 C CA . THR B 1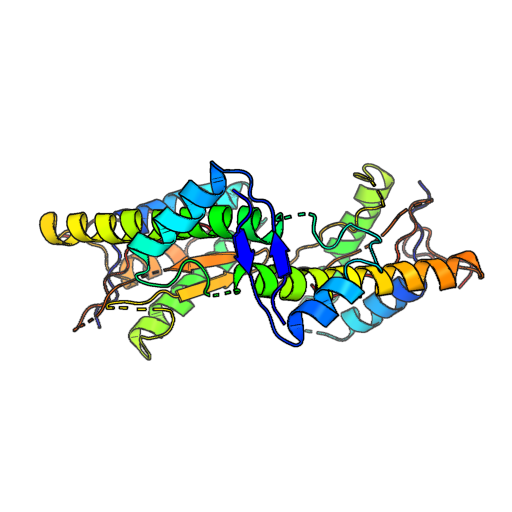 64 ? 96.794 19.024 15.010 1.00 148.61 64 THR B CA 1
ATOM 1228 C C . THR B 1 64 ? 97.831 18.824 13.911 1.00 149.58 64 THR B C 1
ATOM 1229 O O . THR B 1 64 ? 97.682 17.897 13.107 1.00 156.52 64 THR B O 1
ATOM 1233 N N . SER B 1 65 ? 98.869 19.652 13.843 1.00 168.47 65 SER B N 1
ATOM 1234 C CA . SER B 1 65 ? 99.827 19.589 12.744 1.00 171.21 65 SER B CA 1
ATOM 1235 C C . SER B 1 65 ? 101.149 20.197 13.204 1.00 180.46 65 SER B C 1
ATOM 1236 O O . SER B 1 65 ? 101.328 20.525 14.382 1.00 152.81 65 SER B O 1
ATOM 1239 N N . GLY B 1 66 ? 102.079 20.352 12.257 1.00 200.54 66 GLY B N 1
ATOM 124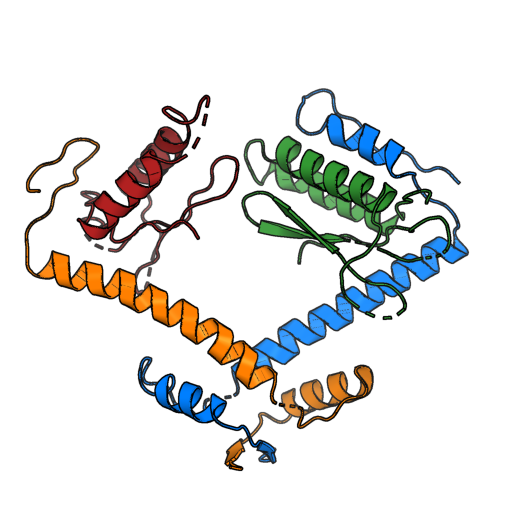0 C CA . GLY B 1 66 ? 103.378 20.926 12.538 1.00 187.52 66 GLY B CA 1
ATOM 1241 C C . GLY B 1 66 ? 103.416 22.422 12.276 1.00 180.26 66 GLY B C 1
ATOM 1242 O O . GLY B 1 66 ? 102.435 23.036 11.859 1.00 174.65 66 GLY B O 1
ATOM 1243 N N . LEU B 1 67 ? 104.588 23.010 12.514 1.00 178.12 67 LEU B N 1
ATOM 1244 C CA . LEU B 1 67 ? 104.730 24.461 12.467 1.00 176.22 67 LEU B CA 1
ATOM 1245 C C . LEU B 1 67 ? 106.214 24.827 12.508 1.00 200.19 67 LEU B C 1
ATOM 1246 O O . LEU B 1 67 ? 107.076 23.981 12.765 1.00 213.64 67 LEU B O 1
ATOM 1251 N N . HIS B 1 68 ? 106.497 26.108 12.244 1.00 177.18 68 HIS B N 1
ATOM 1252 C CA . HIS B 1 68 ? 107.851 26.648 12.225 1.00 189.50 68 HIS B CA 1
ATOM 1253 C C . HIS B 1 68 ? 107.864 28.024 12.883 1.00 179.54 68 HIS B C 1
ATOM 1254 O O . HIS B 1 68 ? 106.809 28.576 13.212 1.00 177.61 68 HIS B O 1
ATOM 1261 N N . VAL B 1 69 ? 109.048 28.596 13.081 1.00 176.34 69 VAL B N 1
ATOM 1262 C CA . VAL B 1 69 ? 109.123 29.934 13.676 1.00 167.86 69 VAL B CA 1
ATOM 1263 C C . VAL B 1 69 ? 110.541 30.414 14.053 1.00 163.40 69 VAL B C 1
ATOM 1264 O O . VAL B 1 69 ? 111.167 31.121 13.262 1.00 179.05 69 VAL B O 1
ATOM 1268 N N . THR B 1 70 ? 111.047 30.026 15.226 1.00 175.53 70 THR B N 1
ATOM 1269 C CA . THR B 1 70 ? 112.374 30.435 15.696 1.00 185.80 70 THR B CA 1
ATOM 1270 C C . THR B 1 70 ? 112.295 31.921 15.335 1.00 181.72 70 THR B C 1
ATOM 1271 O O . THR B 1 70 ? 111.283 32.583 15.569 1.00 157.13 70 THR B O 1
ATOM 1275 N N . GLY B 1 71 ? 113.286 32.446 14.642 1.00 181.52 71 GLY B N 1
ATOM 1276 C CA . GLY B 1 71 ? 113.173 33.839 14.274 1.00 174.19 71 GLY B CA 1
ATOM 1277 C C . GLY B 1 71 ? 113.759 34.099 12.934 1.00 179.82 71 GLY B C 1
ATOM 1278 O O . GLY B 1 71 ? 114.976 34.036 12.784 1.00 174.87 71 GLY B O 1
ATOM 1279 N N . ASP B 1 72 ? 112.878 34.313 11.950 1.00 190.30 72 ASP B N 1
ATOM 1280 C CA . ASP B 1 72 ? 113.245 34.531 10.547 1.00 184.47 72 ASP B CA 1
ATOM 1281 C C . ASP B 1 72 ? 114.174 33.382 10.191 1.00 196.66 72 ASP B C 1
ATOM 1282 O O . ASP B 1 72 ? 115.304 33.590 9.758 1.00 211.53 72 ASP B O 1
ATOM 1287 N N . GLU B 1 73 ? 113.712 32.210 10.587 1.00 175.60 73 GLU B N 1
ATOM 1288 C CA . GLU B 1 73 ? 114.430 30.984 10.416 1.00 190.13 73 GLU B CA 1
ATOM 1289 C C . GLU B 1 73 ? 113.383 29.931 10.632 1.00 197.60 73 GLU B C 1
ATOM 1290 O O . GLU B 1 73 ? 113.140 29.510 11.758 1.00 196.18 73 GLU B O 1
ATOM 1296 N N . VAL B 1 74 ? 112.733 29.527 9.551 1.00 208.53 74 VAL B N 1
ATOM 1297 C CA . VAL B 1 74 ? 111.701 28.516 9.657 1.00 211.17 74 VAL B CA 1
ATOM 1298 C C . VAL B 1 74 ? 112.319 27.156 9.845 1.00 220.37 74 VAL B C 1
ATOM 1299 O O . VAL B 1 74 ? 113.477 26.919 9.515 1.00 220.26 74 VAL B O 1
ATOM 1303 N N . VAL B 1 75 ? 111.487 26.257 10.327 1.00 213.77 75 VAL B N 1
ATOM 1304 C CA . VAL B 1 75 ? 111.870 24.897 10.700 1.00 208.81 75 VAL B CA 1
ATOM 1305 C C . VAL B 1 75 ? 110.991 23.764 10.158 1.00 213.46 75 VAL B C 1
ATOM 1306 O O . VAL B 1 75 ? 111.447 22.976 9.324 1.00 222.54 75 VAL B O 1
ATOM 1310 N N . SER B 1 76 ? 109.728 23.685 10.577 1.00 204.93 76 SER B N 1
ATOM 1311 C CA . SER B 1 76 ? 108.906 22.504 10.294 1.00 184.50 76 SER B CA 1
ATOM 1312 C C . SER B 1 76 ? 107.652 23.211 9.778 1.00 192.05 76 SER B C 1
ATOM 1313 O O . SER B 1 76 ? 106.663 23.400 10.487 1.00 202.03 76 SER B O 1
ATOM 1316 N N . TRP B 1 77 ? 107.704 23.593 8.506 1.00 190.84 77 TRP B N 1
ATOM 1317 C CA . TRP B 1 77 ? 106.563 24.228 7.858 1.00 181.32 77 TRP B CA 1
ATOM 1318 C C . TRP B 1 77 ? 106.146 23.250 6.769 1.00 198.20 77 TRP B C 1
ATOM 1319 O O . TRP B 1 77 ? 105.296 23.562 5.936 1.00 218.82 77 TRP B O 1
ATOM 1330 N N . PRO C 2 2 ? 84.173 79.920 4.012 1.00 151.45 2 PRO C N 1
ATOM 1331 C CA . PRO C 2 2 ? 84.177 80.255 5.440 1.00 139.48 2 PRO C CA 1
ATOM 1332 C C . PRO C 2 2 ? 85.570 80.619 5.942 1.00 144.36 2 PRO C C 1
ATOM 1333 O O . PRO C 2 2 ? 86.539 80.520 5.188 1.00 147.00 2 PRO C O 1
ATOM 1337 N N . GLN C 2 3 ? 85.665 81.032 7.204 1.00 122.80 3 GLN C N 1
ATOM 1338 C CA . GLN C 2 3 ? 86.908 81.559 7.748 1.00 120.97 3 GLN C CA 1
ATOM 1339 C C . GLN C 2 3 ? 87.729 80.514 8.491 1.00 132.09 3 GLN C C 1
ATOM 1340 O O . GLN C 2 3 ? 88.883 80.796 8.829 1.00 148.81 3 GLN C O 1
ATOM 1346 N N . ILE C 2 4 ? 87.176 79.314 8.700 1.00 147.00 4 ILE C N 1
ATOM 1347 C CA . ILE C 2 4 ? 87.715 78.250 9.550 1.00 119.03 4 ILE C CA 1
ATOM 1348 C C . ILE C 2 4 ? 88.344 78.485 10.924 1.00 116.13 4 ILE C C 1
ATOM 1349 O O . ILE C 2 4 ? 89.456 78.028 11.209 1.00 93.24 4 ILE C O 1
ATOM 1354 N N . VAL C 2 5 ? 87.626 79.198 11.789 1.00 144.88 5 VAL C N 1
ATOM 1355 C CA . VAL C 2 5 ? 88.147 79.656 13.071 1.00 122.85 5 VAL C CA 1
ATOM 1356 C C . VAL C 2 5 ? 88.135 78.686 14.247 1.00 104.98 5 VAL C C 1
ATOM 1357 O O . VAL C 2 5 ? 87.133 78.004 14.493 1.00 102.20 5 VAL C O 1
ATOM 1361 N N . PHE C 2 6 ? 89.253 78.615 14.960 1.00 110.04 6 PHE C N 1
ATOM 1362 C CA . PHE C 2 6 ? 89.355 77.794 16.155 1.00 97.39 6 PHE C CA 1
ATOM 1363 C C . PHE C 2 6 ? 88.995 78.611 17.388 1.00 93.20 6 PHE C C 1
ATOM 1364 O O . PHE C 2 6 ? 89.246 79.817 17.452 1.00 112.77 6 PHE C O 1
ATOM 1372 N N . THR C 2 7 ? 88.409 77.942 18.374 1.00 129.22 7 THR C N 1
ATOM 1373 C CA . THR C 2 7 ? 88.150 78.573 19.658 1.00 95.62 7 THR C CA 1
ATOM 1374 C C . THR C 2 7 ? 89.329 78.367 20.595 1.00 112.89 7 THR C C 1
ATOM 1375 O O . THR C 2 7 ? 90.206 77.535 20.356 1.00 100.20 7 THR C O 1
ATOM 1379 N N . ALA C 2 8 ? 89.325 79.120 21.695 1.00 118.51 8 ALA C N 1
ATOM 1380 C CA . ALA C 2 8 ? 90.364 78.933 22.699 1.00 83.60 8 ALA C CA 1
ATOM 1381 C C . ALA C 2 8 ? 90.317 77.522 23.267 1.00 80.68 8 ALA C C 1
ATOM 1382 O O . ALA C 2 8 ? 91.360 76.903 23.503 1.00 93.05 8 ALA C O 1
ATOM 1384 N N . THR C 2 9 ? 89.110 76.986 23.466 1.00 93.24 9 THR C N 1
ATOM 1385 C CA . THR C 2 9 ? 88.970 75.618 23.950 1.00 92.47 9 THR C CA 1
ATOM 1386 C C . THR C 2 9 ? 89.520 74.608 22.951 1.00 120.37 9 THR C C 1
ATOM 1387 O O . THR C 2 9 ? 90.065 73.571 23.350 1.00 114.47 9 THR C O 1
ATOM 1391 N N . ALA C 2 10 ? 89.398 74.895 21.653 1.00 92.38 10 ALA C N 1
ATOM 1392 C CA . ALA C 2 10 ? 89.935 73.991 20.645 1.00 95.52 10 ALA C CA 1
ATOM 1393 C C . ALA C 2 10 ? 91.440 74.146 20.485 1.00 77.81 10 ALA C C 1
ATOM 1394 O O . ALA C 2 10 ? 92.114 73.185 20.105 1.00 75.46 10 ALA C O 1
ATOM 1396 N N . LEU C 2 11 ? 91.979 75.337 20.759 1.00 85.16 11 LEU C N 1
ATOM 1397 C CA . LEU C 2 11 ? 93.426 75.524 20.703 1.00 103.68 11 LEU C CA 1
ATOM 1398 C C . LEU C 2 11 ? 94.122 74.765 21.824 1.00 89.08 11 LEU C C 1
ATOM 1399 O O . LEU C 2 11 ? 95.198 74.189 21.624 1.00 90.48 11 LEU C O 1
ATOM 1404 N N . ARG C 2 12 ? 93.536 74.770 23.015 1.00 94.52 12 ARG C N 1
ATOM 1405 C CA . ARG C 2 12 ? 94.169 74.128 24.154 1.00 90.63 12 ARG C CA 1
ATOM 1406 C C . ARG C 2 12 ? 93.862 72.639 24.212 1.00 84.91 12 ARG C C 1
ATOM 1407 O O . ARG C 2 12 ? 94.582 71.894 24.885 1.00 86.13 12 ARG C O 1
ATOM 1415 N N . ASP C 2 13 ? 92.814 72.190 23.514 1.00 90.27 13 ASP C N 1
ATOM 1416 C CA . ASP C 2 13 ? 92.694 70.770 23.204 1.00 91.77 13 ASP C CA 1
ATOM 1417 C C . ASP C 2 13 ? 93.781 70.335 22.225 1.00 94.14 13 ASP C C 1
ATOM 1418 O O . ASP C 2 13 ? 94.262 69.198 22.295 1.00 80.24 13 ASP C O 1
ATOM 1423 N N . LEU C 2 14 ? 94.181 71.225 21.310 1.00 97.08 14 LEU C N 1
ATOM 1424 C CA . LEU C 2 14 ? 95.338 70.956 20.460 1.00 95.49 14 LEU C CA 1
ATOM 1425 C C . LEU C 2 14 ? 96.622 70.924 21.275 1.00 79.75 14 LEU C C 1
ATOM 1426 O O . LEU C 2 14 ? 97.503 70.093 21.028 1.00 86.77 14 LEU C O 1
ATOM 1431 N N . GLU C 2 15 ? 96.753 71.832 22.241 1.00 92.78 15 GLU C N 1
ATOM 1432 C CA . GLU C 2 15 ? 97.953 71.855 23.067 1.00 100.61 15 GLU C CA 1
ATOM 1433 C C . GLU C 2 15 ? 98.065 70.591 23.913 1.00 108.90 15 GLU C C 1
ATOM 1434 O O . GLU C 2 15 ? 99.154 70.025 24.057 1.00 106.83 15 GLU C O 1
ATOM 1440 N N . ARG C 2 16 ? 96.975 70.173 24.525 1.00 98.57 16 ARG C N 1
ATOM 1441 C CA . ARG C 2 16 ? 97.023 68.972 25.322 1.00 80.67 16 ARG C CA 1
ATOM 1442 C C . ARG C 2 16 ? 97.510 67.918 24.386 1.00 78.25 16 ARG C C 1
ATOM 1443 O O . ARG C 2 16 ? 98.427 67.170 24.672 1.00 89.46 16 ARG C O 1
ATOM 1451 N N . LEU C 2 17 ? 96.856 67.875 23.244 1.00 89.71 17 LEU C N 1
ATOM 1452 C CA . LEU C 2 17 ? 97.144 66.911 22.220 1.00 99.94 17 LEU C CA 1
ATOM 1453 C C . LEU C 2 17 ? 98.604 66.837 21.863 1.00 108.41 17 LEU C C 1
ATOM 1454 O O . LEU C 2 17 ? 99.169 65.759 21.851 1.00 100.96 17 LEU C O 1
ATOM 1459 N N . ARG C 2 18 ? 99.210 67.977 21.576 1.00 92.88 18 ARG C N 1
ATOM 1460 C CA . ARG C 2 18 ? 100.604 67.979 21.177 1.00 95.63 18 ARG C CA 1
ATOM 1461 C C . ARG C 2 18 ? 101.444 67.385 22.237 1.00 88.41 18 ARG C C 1
ATOM 1462 O O . ARG C 2 18 ? 102.129 66.419 21.995 1.00 96.74 18 ARG C O 1
ATOM 1470 N N . GLU C 2 19 ? 101.443 68.055 23.380 1.00 120.20 19 GLU C N 1
ATOM 1471 C CA . GLU C 2 19 ? 102.224 67.680 24.548 1.00 124.24 19 GLU C CA 1
ATOM 1472 C C . GLU C 2 19 ? 102.029 66.244 24.920 1.00 118.74 19 GLU C C 1
ATOM 1473 O O . GLU C 2 19 ? 102.654 65.737 25.832 1.00 127.21 19 GLU C O 1
ATOM 1479 N N . PHE C 2 20 ? 101.144 65.584 24.217 1.00 112.71 20 PHE C N 1
ATOM 1480 C CA . PHE C 2 20 ? 100.900 64.212 24.512 1.00 109.61 20 PHE C CA 1
ATOM 1481 C C . PHE C 2 20 ? 101.645 63.251 23.628 1.00 126.84 20 PHE C C 1
ATOM 1482 O O . PHE C 2 20 ? 102.403 62.388 24.055 1.00 136.35 20 PHE C O 1
ATOM 1490 N N . LEU C 2 21 ? 101.433 63.468 22.358 1.00 114.75 21 LEU C N 1
ATOM 1491 C CA . LEU C 2 21 ? 102.031 62.687 21.280 1.00 127.85 21 LEU C CA 1
ATOM 1492 C C . LEU C 2 21 ? 103.503 62.462 21.590 1.00 114.21 21 LEU C C 1
ATOM 1493 O O . LEU C 2 21 ? 104.084 61.451 21.175 1.00 116.30 21 LEU C O 1
ATOM 1498 N N . ARG C 2 22 ? 104.112 63.425 22.276 1.00 94.41 22 ARG C N 1
ATOM 1499 C CA . ARG C 2 22 ? 105.504 63.318 22.631 1.00 101.37 22 ARG C CA 1
ATOM 1500 C C . ARG C 2 22 ? 105.627 61.921 23.148 1.00 134.58 22 ARG C C 1
ATOM 1501 O O . ARG C 2 22 ? 106.345 61.106 22.596 1.00 142.79 22 ARG C O 1
ATOM 1509 N N . SER C 2 23 ? 104.915 61.637 24.234 1.00 146.06 23 SER C N 1
ATOM 1510 C CA . SER C 2 23 ? 104.943 60.314 24.846 1.00 147.78 23 SER C CA 1
ATOM 1511 C C . SER C 2 23 ? 104.021 59.343 24.117 1.00 149.94 23 SER C C 1
ATOM 1512 O O . SER C 2 23 ? 103.780 58.230 24.586 1.00 141.89 23 SER C O 1
ATOM 1515 N N . LYS C 2 24 ? 103.508 59.770 22.968 1.00 147.92 24 LYS C N 1
ATOM 1516 C CA . LYS C 2 24 ? 102.613 58.938 22.172 1.00 160.81 24 LYS C CA 1
ATOM 1517 C C . LYS C 2 24 ? 103.514 58.506 21.020 1.00 158.20 24 LYS C C 1
ATOM 1518 O O . LYS C 2 24 ? 104.733 58.427 21.170 1.00 152.27 24 LYS C O 1
ATOM 1524 N N . ASN C 2 25 ? 102.905 58.227 19.871 1.00 167.11 25 ASN C N 1
ATOM 1525 C CA . ASN C 2 25 ? 103.652 57.807 18.692 1.00 187.71 25 ASN C CA 1
ATOM 1526 C C . ASN C 2 25 ? 105.007 58.406 18.330 1.00 197.13 25 ASN C C 1
ATOM 1527 O O . ASN C 2 25 ? 105.175 59.625 18.341 1.00 181.33 25 ASN C O 1
ATOM 1532 N N . PRO C 2 26 ? 105.981 57.543 18.004 1.00 177.07 26 PRO C N 1
ATOM 1533 C CA . PRO C 2 26 ? 107.331 58.015 17.639 1.00 177.95 26 PRO C CA 1
ATOM 1534 C C . PRO C 2 26 ? 107.400 59.238 16.732 1.00 176.03 26 PRO C C 1
ATOM 1535 O O . PRO C 2 26 ? 107.921 60.275 17.170 1.00 186.46 26 PRO C O 1
ATOM 1539 N N . PRO C 2 27 ? 106.892 59.206 15.455 1.00 154.30 27 PRO C N 1
ATOM 1540 C CA . PRO C 2 27 ? 106.799 60.481 14.741 1.00 152.96 27 PRO C CA 1
ATOM 1541 C C . PRO C 2 27 ? 105.386 60.826 14.295 1.00 158.53 27 PRO C C 1
ATOM 1542 O O . PRO C 2 27 ? 105.222 61.618 13.363 1.00 163.04 27 PRO C O 1
ATOM 1546 N N . ALA C 2 28 ? 104.363 60.253 14.934 1.00 145.45 28 ALA C N 1
ATOM 1547 C CA . ALA C 2 28 ? 102.997 60.589 14.551 1.00 151.06 28 ALA C CA 1
ATOM 1548 C C . ALA C 2 28 ? 102.605 62.006 14.945 1.00 128.04 28 ALA C C 1
ATOM 1549 O O . ALA C 2 28 ? 101.460 62.402 14.671 1.00 107.57 28 ALA C O 1
ATOM 1551 N N . ALA C 2 29 ? 103.503 62.759 15.595 1.00 113.38 29 ALA C N 1
ATOM 1552 C CA . ALA C 2 29 ? 103.278 64.191 15.772 1.00 117.52 29 ALA C CA 1
ATOM 1553 C C . ALA C 2 29 ? 103.091 64.869 14.416 1.00 114.68 29 ALA C C 1
ATOM 1554 O O . ALA C 2 29 ? 102.095 65.563 14.178 1.00 124.78 29 ALA C O 1
ATOM 1556 N N . GLN C 2 30 ? 104.030 64.632 13.492 1.00 129.73 30 GLN C N 1
ATOM 1557 C CA . GLN C 2 30 ? 103.879 65.125 12.127 1.00 139.27 30 GLN C CA 1
ATOM 1558 C C . GLN C 2 30 ? 102.814 64.367 11.351 1.00 137.28 30 GLN C C 1
ATOM 1559 O O . GLN C 2 30 ? 102.391 64.838 10.292 1.00 139.61 30 GLN C O 1
ATOM 1565 N N . ARG C 2 31 ? 102.382 63.206 11.845 1.00 125.97 31 ARG C N 1
ATOM 1566 C CA . ARG C 2 31 ? 101.309 62.474 11.183 1.00 124.02 31 ARG C CA 1
ATOM 1567 C C . ARG C 2 31 ? 99.937 62.991 11.596 1.00 120.47 31 ARG C C 1
ATOM 1568 O O . ARG C 2 31 ? 99.033 63.090 10.758 1.00 133.48 31 ARG C O 1
ATOM 1576 N N . ALA C 2 32 ? 99.756 63.312 12.881 1.00 110.93 32 ALA C N 1
ATOM 1577 C CA . ALA C 2 32 ? 98.489 63.896 13.307 1.00 94.46 32 ALA C CA 1
ATOM 1578 C C . ALA C 2 32 ? 98.302 65.287 12.713 1.00 88.06 32 ALA C C 1
ATOM 1579 O O . ALA C 2 32 ? 97.203 65.627 12.264 1.00 102.90 32 ALA C O 1
ATOM 1581 N N . ALA C 2 33 ? 99.376 66.083 12.664 1.00 85.83 33 ALA C N 1
ATOM 1582 C CA . ALA C 2 33 ? 99.283 67.457 12.175 1.00 88.52 33 ALA C CA 1
ATOM 1583 C C . ALA C 2 33 ? 98.715 67.513 10.766 1.00 102.77 33 ALA C C 1
ATOM 1584 O O . ALA C 2 33 ? 97.838 68.331 10.469 1.00 101.33 33 ALA C O 1
ATOM 1586 N N . SER C 2 34 ? 99.215 66.654 9.878 1.00 111.89 34 SER C N 1
ATOM 1587 C CA . SER C 2 34 ? 98.727 66.666 8.505 1.00 101.91 34 SER C CA 1
ATOM 1588 C C . SER C 2 34 ? 97.254 66.278 8.445 1.00 97.10 34 SER C C 1
ATOM 1589 O O . SER C 2 34 ? 96.504 66.793 7.607 1.00 121.32 34 SER C O 1
ATOM 1592 N N . ALA C 2 35 ? 96.823 65.370 9.330 1.00 79.64 35 ALA C N 1
ATOM 1593 C CA . ALA C 2 35 ? 95.427 64.940 9.337 1.00 98.18 35 ALA C CA 1
ATOM 1594 C C . ALA C 2 35 ? 94.493 66.092 9.681 1.00 96.91 35 ALA C C 1
ATOM 1595 O O . ALA C 2 35 ? 93.373 66.169 9.163 1.00 87.09 35 ALA C O 1
ATOM 1597 N N . ILE C 2 36 ? 94.936 66.997 10.550 1.00 94.95 36 ILE C N 1
ATOM 1598 C CA . ILE C 2 36 ? 94.098 68.127 10.934 1.00 96.92 36 ILE C CA 1
ATOM 1599 C C . ILE C 2 36 ? 94.062 69.161 9.819 1.00 93.70 36 ILE C C 1
ATOM 1600 O O . ILE C 2 36 ? 92.997 69.679 9.463 1.00 103.38 36 ILE C O 1
ATOM 1605 N N . ILE C 2 37 ? 95.231 69.489 9.267 1.00 90.82 37 ILE C N 1
ATOM 1606 C CA . ILE C 2 37 ? 95.287 70.445 8.172 1.00 88.54 37 ILE C CA 1
ATOM 1607 C C . ILE C 2 37 ? 94.450 69.950 7.005 1.00 90.76 37 ILE C C 1
ATOM 1608 O O . ILE C 2 37 ? 93.777 70.735 6.327 1.00 108.41 37 ILE C O 1
ATOM 1613 N N . ASN C 2 38 ? 94.461 68.636 6.763 1.00 100.15 38 ASN C N 1
ATOM 1614 C CA . ASN C 2 38 ? 93.529 68.059 5.800 1.00 104.86 38 ASN C CA 1
ATOM 1615 C C . ASN C 2 38 ? 92.095 68.326 6.229 1.00 105.15 38 ASN C C 1
ATOM 1616 O O . ASN C 2 38 ? 91.256 68.746 5.424 1.00 115.23 38 ASN C O 1
ATOM 1621 N N . THR C 2 39 ? 91.800 68.085 7.506 1.00 96.99 39 THR C N 1
ATOM 1622 C CA . THR C 2 39 ? 90.468 68.355 8.027 1.00 104.30 39 THR C CA 1
ATOM 1623 C C . THR C 2 39 ? 90.173 69.849 8.059 1.00 99.04 39 THR C C 1
ATOM 1624 O O . THR C 2 39 ? 89.017 70.254 7.897 1.00 103.17 39 THR C O 1
ATOM 1628 N N . ILE C 2 40 ? 91.199 70.682 8.245 1.00 94.65 40 ILE C N 1
ATOM 1629 C CA . ILE C 2 40 ? 90.989 72.127 8.259 1.00 93.52 40 ILE C CA 1
ATOM 1630 C C . ILE C 2 40 ? 90.627 72.626 6.869 1.00 105.81 40 ILE C C 1
ATOM 1631 O O . ILE C 2 40 ? 89.676 73.396 6.694 1.00 113.11 40 ILE C O 1
ATOM 1636 N N . ARG C 2 41 ? 91.383 72.201 5.856 1.00 116.28 41 ARG C N 1
ATOM 1637 C CA . ARG C 2 41 ? 91.152 72.721 4.518 1.00 104.14 41 ARG C CA 1
ATOM 1638 C C . ARG C 2 41 ? 90.018 72.007 3.791 1.00 103.07 41 ARG C C 1
ATOM 1639 O O . ARG C 2 41 ? 89.525 72.530 2.785 1.00 98.40 41 ARG C O 1
ATOM 1647 N N . LYS C 2 42 ? 89.587 70.832 4.264 1.00 92.33 42 LYS C N 1
ATOM 1648 C CA . LYS C 2 42 ? 88.357 70.257 3.729 1.00 90.99 42 LYS C CA 1
ATOM 1649 C C . LYS C 2 42 ? 87.121 70.907 4.335 1.00 114.93 42 LYS C C 1
ATOM 1650 O O . LYS C 2 42 ? 86.041 70.848 3.734 1.00 130.04 42 LYS C O 1
ATOM 1656 N N . LEU C 2 43 ? 87.263 71.530 5.506 1.00 111.57 43 LEU C N 1
ATOM 1657 C CA . LEU C 2 43 ? 86.228 72.424 6.007 1.00 104.80 43 LEU C CA 1
ATOM 1658 C C . LEU C 2 43 ? 86.201 73.731 5.226 1.00 108.59 43 LEU C C 1
ATOM 1659 O O . LEU C 2 43 ? 85.135 74.332 5.064 1.00 129.56 43 LEU C O 1
ATOM 1664 N N . GLU C 2 44 ? 87.357 74.183 4.729 1.00 104.29 44 GLU C N 1
ATOM 1665 C CA . GLU C 2 44 ? 87.399 75.387 3.909 1.00 100.13 44 GLU C CA 1
ATOM 1666 C C . GLU C 2 44 ? 86.608 75.226 2.622 1.00 114.82 44 GLU C C 1
ATOM 1667 O O . GLU C 2 44 ? 86.271 76.229 1.983 1.00 134.10 44 GLU C O 1
ATOM 1673 N N . SER C 2 45 ? 86.349 73.990 2.232 1.00 136.06 45 SER C N 1
ATOM 1674 C CA . SER C 2 45 ? 85.603 73.734 1.020 1.00 105.49 45 SER C CA 1
ATOM 1675 C C . SER C 2 45 ? 84.252 73.142 1.275 1.00 118.51 45 SER C C 1
ATOM 1676 O O . SER C 2 45 ? 83.290 73.873 1.450 1.00 125.10 45 SER C O 1
ATOM 1679 N N . TYR C 2 46 ? 84.199 71.821 1.281 1.00 138.64 46 TYR C N 1
ATOM 1680 C CA . TYR C 2 46 ? 82.970 71.106 1.517 1.00 140.94 46 TYR C CA 1
ATOM 1681 C C . TYR C 2 46 ? 82.893 71.049 3.019 1.00 133.82 46 TYR C C 1
ATOM 1682 O O . TYR C 2 46 ? 83.453 70.156 3.630 1.00 137.79 46 TYR C O 1
ATOM 1691 N N . PRO C 2 47 ? 82.200 72.013 3.623 1.00 129.05 47 PRO C N 1
ATOM 1692 C CA . PRO C 2 47 ? 82.056 72.098 5.067 1.00 136.62 47 PRO C CA 1
ATOM 1693 C C . PRO C 2 47 ? 80.845 71.355 5.549 1.00 123.64 47 PRO C C 1
ATOM 1694 O O . PRO C 2 47 ? 79.772 71.923 5.581 1.00 128.35 47 PRO C O 1
ATOM 1698 N N . ASP C 2 48 ? 81.009 70.099 5.920 1.00 130.60 48 ASP C N 1
ATOM 1699 C CA . ASP C 2 48 ? 79.893 69.342 6.432 1.00 120.85 48 ASP C CA 1
ATOM 1700 C C . ASP C 2 48 ? 80.312 67.984 6.901 1.00 127.18 48 ASP C C 1
ATOM 1701 O O . ASP C 2 48 ? 81.397 67.507 6.608 1.00 131.21 48 ASP C O 1
ATOM 1706 N N . ILE C 2 49 ? 79.415 67.370 7.645 1.00 135.29 49 ILE C N 1
ATOM 1707 C CA . ILE C 2 49 ? 79.607 66.004 8.138 1.00 153.61 49 ILE C CA 1
ATOM 1708 C C . ILE C 2 49 ? 79.141 66.034 9.588 1.00 136.87 49 ILE C C 1
ATOM 1709 O O . ILE C 2 49 ? 79.005 67.115 10.174 1.00 132.53 49 ILE C O 1
ATOM 1714 N N . GLY C 2 50 ? 78.871 64.866 10.170 1.00 126.63 50 GLY C N 1
ATOM 1715 C CA . GLY C 2 50 ? 78.579 64.785 11.589 1.00 131.20 50 GLY C CA 1
ATOM 1716 C C . GLY C 2 50 ? 77.123 64.708 12.001 1.00 148.65 50 GLY C C 1
ATOM 1717 O O . GLY C 2 50 ? 76.289 64.144 11.286 1.00 157.52 50 GLY C O 1
ATOM 1718 N N . ARG C 2 51 ? 76.812 65.275 13.164 1.00 140.34 51 ARG C N 1
ATOM 1719 C CA . ARG C 2 51 ? 75.465 65.230 13.717 1.00 155.89 51 ARG C CA 1
ATOM 1720 C C . ARG C 2 51 ? 75.106 66.534 14.430 1.00 150.17 51 ARG C C 1
ATOM 1721 O O . ARG C 2 51 ? 75.271 66.668 15.644 1.00 142.94 51 ARG C O 1
ATOM 1729 N N . SER C 2 59 ? 72.029 74.222 15.006 1.00 170.24 59 SER C N 1
ATOM 1730 C CA . SER C 2 59 ? 72.048 72.792 14.720 1.00 170.24 59 SER C CA 1
ATOM 1731 C C . SER C 2 59 ? 73.350 72.393 14.026 1.00 151.21 59 SER C C 1
ATOM 1732 O O . SER C 2 59 ? 73.349 72.034 12.848 1.00 150.96 59 SER C O 1
ATOM 1735 N N . PHE C 2 60 ? 74.451 72.446 14.770 1.00 149.62 60 PHE C N 1
ATOM 1736 C CA . PHE C 2 60 ? 75.786 72.177 14.257 1.00 124.40 60 PHE C CA 1
ATOM 1737 C C . PHE C 2 60 ? 76.167 70.712 14.462 1.00 122.43 60 PHE C C 1
ATOM 1738 O O . PHE C 2 60 ? 75.577 69.998 15.276 1.00 119.51 60 PHE C O 1
ATOM 1746 N N . ARG C 2 61 ? 77.177 70.274 13.715 1.00 128.72 61 ARG C N 1
ATOM 1747 C CA . ARG C 2 61 ? 77.559 68.867 13.643 1.00 126.38 61 ARG C CA 1
ATOM 1748 C C . ARG C 2 61 ? 79.014 68.679 14.081 1.00 119.08 61 ARG C C 1
ATOM 1749 O O . ARG C 2 61 ? 79.700 69.627 14.470 1.00 114.76 61 ARG C O 1
ATOM 1757 N N . GLU C 2 62 ? 79.474 67.427 14.024 1.00 125.03 62 GLU C N 1
ATOM 1758 C CA . GLU C 2 62 ? 80.812 67.028 14.444 1.00 120.23 62 GLU C CA 1
ATOM 1759 C C . GLU C 2 62 ? 81.617 66.546 13.238 1.00 129.63 62 GLU C C 1
ATOM 1760 O O . GLU C 2 62 ? 81.166 66.608 12.093 1.00 147.02 62 GLU C O 1
ATOM 1766 N N . LEU C 2 63 ? 82.827 66.060 13.506 1.00 107.92 63 LEU C N 1
ATOM 1767 C CA . LEU C 2 63 ? 83.707 65.567 12.455 1.00 97.67 63 LEU C CA 1
ATOM 1768 C C . LEU C 2 63 ? 84.839 64.775 13.094 1.00 97.74 63 LEU C C 1
ATOM 1769 O O . LEU C 2 63 ? 85.472 65.238 14.047 1.00 100.78 63 LEU C O 1
ATOM 1774 N N . LEU C 2 64 ? 85.079 63.582 12.570 1.00 91.23 64 LEU C N 1
ATOM 1775 C CA . LEU C 2 64 ? 86.153 62.720 13.037 1.00 101.26 64 LEU C CA 1
ATOM 1776 C C . LEU C 2 64 ? 87.424 62.978 12.237 1.00 102.47 64 LEU C C 1
ATOM 1777 O O . LEU C 2 64 ? 87.375 63.216 11.026 1.00 118.96 64 LEU C O 1
ATOM 1782 N N . ILE C 2 65 ? 88.565 62.910 12.923 1.00 122.58 65 ILE C N 1
ATOM 1783 C CA . ILE C 2 65 ? 89.887 63.088 12.322 1.00 108.63 65 ILE C CA 1
ATOM 1784 C C . ILE C 2 65 ? 90.715 61.862 12.690 1.00 130.43 65 ILE C C 1
ATOM 1785 O O . ILE C 2 65 ? 91.061 61.674 13.863 1.00 152.43 65 ILE C O 1
ATOM 1790 N N . ASP C 2 66 ? 90.920 60.994 11.710 1.00 148.02 66 ASP C N 1
ATOM 1791 C CA . ASP C 2 66 ? 91.609 59.730 11.904 1.00 150.34 66 ASP C CA 1
ATOM 1792 C C . ASP C 2 66 ? 93.067 59.767 11.513 1.00 143.90 66 ASP C C 1
ATOM 1793 O O . ASP C 2 66 ? 93.431 60.295 10.471 1.00 157.24 66 ASP C O 1
ATOM 1798 N N . PHE C 2 67 ? 93.900 59.180 12.356 1.00 154.67 67 PHE C N 1
ATOM 1799 C CA . PHE C 2 67 ? 95.312 59.125 12.088 1.00 164.27 67 PHE C CA 1
ATOM 1800 C C . PHE C 2 67 ? 96.006 58.070 12.911 1.00 170.68 67 PHE C C 1
ATOM 1801 O O . PHE C 2 67 ? 95.993 58.115 14.135 1.00 159.49 67 PHE C O 1
ATOM 1809 N N . GLY C 2 68 ? 96.600 57.113 12.221 1.00 177.43 68 GLY C N 1
ATOM 1810 C CA . GLY C 2 68 ? 97.339 56.047 12.858 1.00 183.25 68 GLY C CA 1
ATOM 1811 C C . GLY C 2 68 ? 96.654 55.273 13.962 1.00 173.96 68 GLY C C 1
ATOM 1812 O O . GLY C 2 68 ? 95.580 54.710 13.783 1.00 174.43 68 GLY C O 1
ATOM 1813 N N . ASP C 2 69 ? 97.277 55.277 15.129 1.00 169.41 69 ASP C N 1
ATOM 1814 C CA . ASP C 2 69 ? 96.774 54.485 16.245 1.00 166.91 69 ASP C CA 1
ATOM 1815 C C . ASP C 2 69 ? 95.252 54.533 16.313 1.00 162.65 69 ASP C C 1
ATOM 1816 O O . ASP C 2 69 ? 94.574 53.504 16.215 1.00 164.63 69 ASP C O 1
ATOM 1821 N N . THR C 2 70 ? 94.700 55.738 16.461 1.00 140.05 70 THR C N 1
ATOM 1822 C CA . THR C 2 70 ? 93.269 55.949 16.639 1.00 151.27 70 THR C CA 1
ATOM 1823 C C . THR C 2 70 ? 92.992 57.383 16.206 1.00 151.58 70 THR C C 1
ATOM 1824 O O . THR C 2 70 ? 93.884 58.063 15.689 1.00 161.57 70 THR C O 1
ATOM 1828 N N . GLY C 2 71 ? 91.766 57.858 16.424 1.00 136.63 71 GLY C N 1
ATOM 1829 C CA . GLY C 2 71 ? 91.395 59.198 16.009 1.00 149.07 71 GLY C CA 1
ATOM 1830 C C . GLY C 2 71 ? 90.719 60.081 17.033 1.00 137.78 71 GLY C C 1
ATOM 1831 O O . GLY C 2 71 ? 90.307 59.625 18.105 1.00 123.01 71 GLY C O 1
ATOM 1832 N N . TYR C 2 72 ? 90.603 61.360 16.687 1.00 123.56 72 TYR C N 1
ATOM 1833 C CA . TYR C 2 72 ? 90.006 62.361 17.561 1.00 122.05 72 TYR C CA 1
ATOM 1834 C C . TYR C 2 72 ? 88.686 62.848 16.961 1.00 113.18 72 TYR C C 1
ATOM 1835 O O . TYR C 2 72 ? 88.189 62.306 15.972 1.00 115.29 72 TYR C O 1
ATOM 1844 N N . LEU C 2 73 ? 88.112 63.880 17.576 1.00 108.27 73 LEU C N 1
ATOM 1845 C CA . LEU C 2 73 ? 86.762 64.325 17.238 1.00 101.49 73 LEU C CA 1
ATOM 1846 C C . LEU C 2 73 ? 86.705 65.847 17.252 1.00 98.50 73 LEU C C 1
ATOM 1847 O O . LEU C 2 73 ? 86.722 66.467 18.320 1.00 107.67 73 LEU C O 1
ATOM 1852 N N . ALA C 2 74 ? 86.622 66.445 16.068 1.00 89.16 74 ALA C N 1
ATOM 1853 C CA . ALA C 2 74 ? 86.425 67.881 15.952 1.00 83.94 74 ALA C CA 1
ATOM 1854 C C . ALA C 2 74 ? 84.942 68.207 16.050 1.00 102.46 74 ALA C C 1
ATOM 1855 O O . ALA C 2 74 ? 84.092 67.486 15.521 1.00 127.70 74 ALA C O 1
ATOM 1865 N N . TYR C 2 76 ? 82.275 71.643 15.627 1.00 76.67 76 TYR C N 1
ATOM 1866 C CA . TYR C 2 76 ? 82.342 72.992 15.080 1.00 88.15 76 TYR C CA 1
ATOM 1867 C C . TYR C 2 76 ? 80.935 73.486 14.775 1.00 98.51 76 TYR C C 1
ATOM 1868 O O . TYR C 2 76 ? 79.970 72.719 14.763 1.00 119.62 76 TYR C O 1
ATOM 1877 N N . GLN C 2 77 ? 80.830 74.765 14.434 1.00 105.33 77 GLN C N 1
ATOM 1878 C CA . GLN C 2 77 ? 79.531 75.370 14.178 1.00 124.64 77 GLN C CA 1
ATOM 1879 C C . GLN C 2 77 ? 79.429 76.240 12.925 1.00 139.34 77 GLN C C 1
ATOM 1880 O O . GLN C 2 77 ? 80.380 76.913 12.549 1.00 125.88 77 GLN C O 1
ATOM 1886 N N . TYR C 2 78 ? 78.252 76.205 12.299 1.00 168.69 78 TYR C N 1
ATOM 1887 C CA . TYR C 2 78 ? 77.911 76.970 11.090 1.00 174.72 78 TYR C CA 1
ATOM 1888 C C . TYR C 2 78 ? 78.811 76.699 9.901 1.00 176.29 78 TYR C C 1
ATOM 1889 O O . TYR C 2 78 ? 78.322 76.534 8.786 1.00 179.07 78 TYR C O 1
ATOM 1898 N N . GLU C 2 82 ? 77.041 81.668 9.583 1.00 30.00 82 GLU C N 1
ATOM 1899 C CA . GLU C 2 82 ? 76.963 81.022 8.284 1.00 30.00 82 GLU C CA 1
ATOM 1900 C C . GLU C 2 82 ? 78.089 81.452 7.353 1.00 30.00 82 GLU C C 1
ATOM 1901 O O . GLU C 2 82 ? 77.947 81.384 6.144 1.00 30.00 82 GLU C O 1
ATOM 1907 N N . ARG C 2 83 ? 79.218 81.859 7.915 1.00 30.00 83 ARG C N 1
ATOM 1908 C CA . ARG C 2 83 ? 80.340 82.270 7.084 1.00 30.00 83 ARG C CA 1
ATOM 1909 C C . ARG C 2 83 ? 81.723 82.082 7.703 1.00 30.00 83 ARG C C 1
ATOM 1910 O O . ARG C 2 83 ? 82.708 82.556 7.148 1.00 30.00 83 ARG C O 1
ATOM 1918 N N . LEU C 2 84 ? 81.787 81.419 8.855 1.00 30.00 84 LEU C N 1
ATOM 1919 C CA . LEU C 2 84 ? 83.052 81.110 9.521 1.00 30.00 84 LEU C CA 1
ATOM 1920 C C . LEU C 2 84 ? 82.861 79.969 10.508 1.00 30.00 84 LEU C C 1
ATOM 1921 O O . LEU C 2 84 ? 82.614 80.182 11.681 1.00 30.00 84 LEU C O 1
ATOM 1926 N N . THR C 2 85 ? 82.984 78.748 10.014 1.00 135.04 85 THR C N 1
ATOM 1927 C CA . THR C 2 85 ? 82.809 77.569 10.836 1.00 132.38 85 THR C CA 1
ATOM 1928 C C . THR C 2 85 ? 83.670 77.578 12.080 1.00 123.44 85 THR C C 1
ATOM 1929 O O . THR C 2 85 ? 84.715 76.954 12.111 1.00 127.66 85 THR C O 1
ATOM 1933 N N . VAL C 2 86 ? 83.240 78.280 13.114 1.00 122.71 86 VAL C N 1
ATOM 1934 C CA . VAL C 2 86 ? 84.008 78.296 14.341 1.00 123.04 86 VAL C CA 1
ATOM 1935 C C . VAL C 2 86 ? 84.250 76.855 14.736 1.00 97.90 86 VAL C C 1
ATOM 1936 O O . VAL C 2 86 ? 83.342 76.043 14.721 1.00 99.60 86 VAL C O 1
ATOM 1940 N N . LEU C 2 87 ? 85.478 76.556 15.108 1.00 90.72 87 LEU C N 1
ATOM 1941 C CA . LEU C 2 87 ? 85.882 75.213 15.517 1.00 119.76 87 LEU C CA 1
ATOM 1942 C C . LEU C 2 87 ? 86.029 75.207 17.032 1.00 118.09 87 LEU C C 1
ATOM 1943 O O . LEU C 2 87 ? 86.986 75.763 17.576 1.00 123.63 87 LEU C O 1
ATOM 1948 N N . CYS C 2 88 ? 85.078 74.576 17.719 1.00 111.35 88 CYS C N 1
ATOM 1949 C CA . CYS C 2 88 ? 85.052 74.525 19.175 1.00 114.74 88 CYS C CA 1
ATOM 1950 C C . CYS C 2 88 ? 85.254 73.087 19.627 1.00 98.12 88 CYS C C 1
ATOM 1951 O O . CYS C 2 88 ? 84.451 72.214 19.285 1.00 125.01 88 CYS C O 1
ATOM 1954 N N . ILE C 2 89 ? 86.335 72.847 20.372 1.00 87.09 89 ILE C N 1
ATOM 1955 C CA . ILE C 2 89 ? 86.579 71.581 21.061 1.00 93.77 89 ILE C CA 1
ATOM 1956 C C . ILE C 2 89 ? 87.000 70.402 20.191 1.00 86.28 89 ILE C C 1
ATOM 1957 O O . ILE C 2 89 ? 86.304 70.034 19.235 1.00 84.30 89 ILE C O 1
ATOM 1962 N N . ARG C 2 90 ? 88.155 69.814 20.510 1.00 88.05 90 ARG C N 1
ATOM 1963 C CA . ARG C 2 90 ? 88.599 68.581 19.874 1.00 91.70 90 ARG C CA 1
ATOM 1964 C C . ARG C 2 90 ? 89.168 67.520 20.813 1.00 96.52 90 ARG C C 1
ATOM 1965 O O . ARG C 2 90 ? 90.383 67.301 20.849 1.00 123.61 90 ARG C O 1
ATOM 1973 N N . HIS C 2 91 ? 88.302 66.845 21.566 1.00 99.49 91 HIS C N 1
ATOM 1974 C CA . HIS C 2 91 ? 88.746 65.891 22.573 1.00 106.72 91 HIS C CA 1
ATOM 1975 C C . HIS C 2 91 ? 89.162 64.571 21.927 1.00 110.42 91 HIS C C 1
ATOM 1976 O O . HIS C 2 91 ? 89.076 64.379 20.712 1.0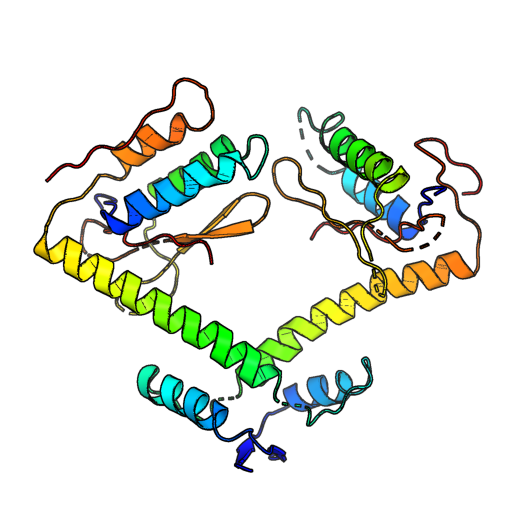0 114.74 91 HIS C O 1
ATOM 1983 N N . GLN C 2 92 ? 89.603 63.638 22.766 1.00 115.69 92 GLN C N 1
ATOM 1984 C CA . GLN C 2 92 ? 90.298 62.439 22.322 1.00 120.42 92 GLN C CA 1
ATOM 1985 C C . GLN C 2 92 ? 89.368 61.278 21.992 1.00 119.80 92 GLN C C 1
ATOM 1986 O O . GLN C 2 92 ? 89.859 60.198 21.649 1.00 119.73 92 GLN C O 1
ATOM 1992 N N . LYS C 2 93 ? 88.056 61.474 22.087 1.00 113.08 93 LYS C N 1
ATOM 1993 C CA . LYS C 2 93 ? 87.071 60.416 21.865 1.00 129.36 93 LYS C CA 1
ATOM 1994 C C . LYS C 2 93 ? 87.279 59.255 22.830 1.00 138.73 93 LYS C C 1
ATOM 1995 O O . LYS C 2 93 ? 88.030 58.325 22.538 1.00 144.18 93 LYS C O 1
ATOM 2001 N N . PRO D 2 2 ? 111.043 32.416 25.893 1.00 173.24 2 PRO D N 1
ATOM 2002 C CA . PRO D 2 2 ? 110.154 31.581 25.078 1.00 171.90 2 PRO D CA 1
ATOM 2003 C C . PRO D 2 2 ? 110.689 31.350 23.666 1.00 169.75 2 PRO D C 1
ATOM 2004 O O . PRO D 2 2 ? 111.621 32.028 23.235 1.00 147.49 2 PRO D O 1
ATOM 2008 N N . GLN D 2 3 ? 110.093 30.403 22.949 1.00 150.99 3 GLN D N 1
ATOM 2009 C CA . GLN D 2 3 ? 110.564 30.054 21.618 1.00 164.04 3 GLN D CA 1
ATOM 2010 C C . GLN D 2 3 ? 109.976 30.937 20.526 1.00 156.68 3 GLN D C 1
ATOM 2011 O O . GLN D 2 3 ? 110.460 30.870 19.392 1.00 165.93 3 GLN D O 1
ATOM 2017 N N . ILE D 2 4 ? 108.968 31.739 20.855 1.00 168.09 4 ILE D N 1
ATOM 2018 C CA . ILE D 2 4 ? 108.341 32.619 19.876 1.00 172.86 4 ILE D CA 1
ATOM 2019 C C . ILE D 2 4 ? 107.895 31.998 18.556 1.00 151.94 4 ILE D C 1
ATOM 2020 O O . ILE D 2 4 ? 108.365 32.386 17.487 1.00 147.12 4 ILE D O 1
ATOM 2025 N N . VAL D 2 5 ? 106.987 31.032 18.640 1.00 142.55 5 VAL D N 1
ATOM 2026 C CA . VAL D 2 5 ? 106.481 30.351 17.454 1.00 140.61 5 VAL D CA 1
ATOM 2027 C C . VAL D 2 5 ? 105.438 31.094 16.625 1.00 138.61 5 VAL D C 1
ATOM 2028 O O . VAL D 2 5 ? 104.761 31.995 17.120 1.00 135.83 5 VAL D O 1
ATOM 2032 N N . PHE D 2 6 ? 105.317 30.707 15.359 1.00 129.64 6 PHE D N 1
ATOM 2033 C CA . PHE D 2 6 ? 104.358 31.324 14.450 1.00 145.02 6 PHE D CA 1
ATOM 2034 C C . PHE D 2 6 ? 103.503 30.258 13.776 1.00 130.13 6 PHE D C 1
ATOM 2035 O O . PHE D 2 6 ? 104.004 29.200 13.394 1.00 116.52 6 PHE D O 1
ATOM 2043 N N . THR D 2 7 ? 102.212 30.539 13.630 1.00 118.04 7 THR D N 1
ATOM 2044 C CA . THR D 2 7 ? 101.293 29.591 13.002 1.00 108.14 7 THR D CA 1
ATOM 2045 C C . THR D 2 7 ? 101.227 29.802 11.489 1.00 121.27 7 THR D C 1
ATOM 2046 O O . THR D 2 7 ? 101.718 30.795 10.948 1.00 117.13 7 THR D O 1
ATOM 2050 N N . ALA D 2 8 ? 100.591 28.845 10.801 1.00 139.92 8 ALA D N 1
ATOM 2051 C CA . ALA D 2 8 ? 100.376 28.990 9.363 1.00 119.99 8 ALA D CA 1
ATOM 2052 C C . ALA D 2 8 ? 99.377 30.097 9.068 1.00 116.30 8 ALA D C 1
ATOM 2053 O O . ALA D 2 8 ? 99.536 30.846 8.098 1.00 136.05 8 ALA D O 1
ATOM 2055 N N . THR D 2 9 ? 98.334 30.209 9.890 1.00 108.69 9 THR D N 1
ATOM 2056 C CA . THR D 2 9 ? 97.363 31.273 9.688 1.00 104.98 9 THR D CA 1
ATOM 2057 C C . THR D 2 9 ? 97.990 32.637 9.915 1.00 114.49 9 THR D C 1
ATOM 2058 O O . THR D 2 9 ? 97.572 33.625 9.305 1.00 108.21 9 THR D O 1
ATOM 2062 N N . ALA D 2 10 ? 98.989 32.712 10.790 1.00 144.55 10 ALA D N 1
ATOM 2063 C CA . ALA D 2 10 ? 99.719 33.958 10.969 1.00 112.03 10 ALA D CA 1
ATOM 2064 C C . ALA D 2 10 ? 100.768 34.154 9.881 1.00 110.36 10 ALA D C 1
ATOM 2065 O O . ALA D 2 10 ? 101.087 35.298 9.538 1.00 109.01 10 ALA D O 1
ATOM 2067 N N . LEU D 2 11 ? 101.297 33.057 9.323 1.00 111.69 11 LEU D N 1
ATOM 2068 C CA . LEU D 2 11 ? 102.290 33.153 8.253 1.00 120.41 11 LEU D CA 1
ATOM 2069 C C . LEU D 2 11 ? 101.679 33.722 6.980 1.00 134.26 11 LEU D C 1
ATOM 2070 O O . LEU D 2 11 ? 102.287 34.566 6.308 1.00 124.49 11 LEU D O 1
ATOM 2075 N N . ARG D 2 12 ? 100.484 33.253 6.622 1.00 127.73 12 ARG D N 1
ATOM 2076 C CA . ARG D 2 12 ? 99.809 33.760 5.436 1.00 130.07 12 ARG D CA 1
ATOM 2077 C C . ARG D 2 12 ? 99.265 35.167 5.659 1.00 129.51 12 ARG D C 1
ATOM 2078 O O . ARG D 2 12 ? 99.153 35.940 4.702 1.00 132.18 12 ARG D O 1
ATOM 2086 N N . ASP D 2 13 ? 98.925 35.521 6.902 1.00 113.88 13 ASP D N 1
ATOM 2087 C CA . ASP D 2 13 ? 98.549 36.901 7.194 1.00 113.84 13 ASP D CA 1
ATOM 2088 C C . ASP D 2 13 ? 99.708 37.864 6.967 1.00 112.73 13 ASP D C 1
ATOM 2089 O O . ASP D 2 13 ? 99.476 39.057 6.740 1.00 102.07 13 ASP D O 1
ATOM 2094 N N . LEU D 2 14 ? 100.950 37.372 7.027 1.00 107.55 14 LEU D N 1
ATOM 2095 C CA . LEU D 2 14 ? 102.102 38.203 6.693 1.00 106.18 14 LEU D CA 1
ATOM 2096 C C . LEU D 2 14 ? 102.283 38.325 5.185 1.00 142.20 14 LEU D C 1
ATOM 2097 O O . LEU D 2 14 ? 102.588 39.410 4.680 1.00 135.88 14 LEU D O 1
ATOM 2102 N N . GLU D 2 15 ? 102.111 37.220 4.455 1.00 128.17 15 GLU D N 1
ATOM 2103 C CA . GLU D 2 15 ? 102.215 37.270 3.000 1.00 124.55 15 GLU D CA 1
ATOM 2104 C C . GLU D 2 15 ? 101.127 38.155 2.407 1.00 115.72 15 GLU D C 1
ATOM 2105 O O . GLU D 2 15 ? 101.366 38.879 1.432 1.00 128.15 15 GLU D O 1
ATOM 2111 N N . ARG D 2 16 ? 99.922 38.102 2.980 1.00 131.32 16 ARG D N 1
ATOM 2112 C CA . ARG D 2 16 ? 98.898 39.094 2.678 1.00 117.04 16 ARG D CA 1
ATOM 2113 C C . ARG D 2 16 ? 99.447 40.503 2.851 1.00 135.27 16 ARG D C 1
ATOM 2114 O O . ARG D 2 16 ? 99.274 41.367 1.986 1.00 126.86 16 ARG D O 1
ATOM 2122 N N . LEU D 2 17 ? 100.140 40.711 3.959 1.00 168.11 17 LEU D N 1
ATOM 2123 C CA . LEU D 2 17 ? 100.687 42.014 4.273 1.00 154.40 17 LEU D CA 1
ATOM 2124 C C . LEU D 2 17 ? 101.728 42.487 3.296 1.00 137.43 17 LEU D C 1
ATOM 2125 O O . LEU D 2 17 ? 101.582 43.553 2.707 1.00 133.66 17 LEU D O 1
ATOM 2130 N N . ARG D 2 18 ? 102.761 41.674 3.096 1.00 128.36 18 ARG D N 1
ATOM 2131 C CA . ARG D 2 18 ? 103.884 42.008 2.215 1.00 142.64 18 ARG D CA 1
ATOM 2132 C C . ARG D 2 18 ? 103.557 42.668 0.886 1.00 197.44 18 ARG D C 1
ATOM 2133 O O . ARG D 2 18 ? 104.224 43.621 0.492 1.00 159.34 18 ARG D O 1
ATOM 2141 N N . GLU D 2 19 ? 102.562 42.119 0.199 1.00 166.67 19 GLU D N 1
ATOM 2142 C CA . GLU D 2 19 ? 102.080 42.623 -1.067 1.00 175.31 19 GLU D CA 1
ATOM 2143 C C . GLU D 2 19 ? 101.858 44.109 -0.976 1.00 171.64 19 GLU D C 1
ATOM 2144 O O . GLU D 2 19 ? 102.505 44.882 -1.673 1.00 172.27 19 GLU D O 1
ATOM 2150 N N . PHE D 2 20 ? 100.972 44.525 -0.087 1.00 182.63 20 PHE D N 1
ATOM 2151 C CA . PHE D 2 20 ? 100.723 45.942 -0.011 1.00 159.62 20 PHE D CA 1
ATOM 2152 C C . PHE D 2 20 ? 102.005 46.748 -0.003 1.00 164.86 20 PHE D C 1
ATOM 2153 O O . PHE D 2 20 ? 102.818 46.633 0.904 1.00 149.87 20 PHE D O 1
ATOM 2161 N N . PRO D 2 26 ? 108.640 52.594 -2.612 1.00 266.04 26 PRO D N 1
ATOM 2162 C CA . PRO D 2 26 ? 108.277 53.365 -1.435 1.00 181.54 26 PRO D CA 1
ATOM 2163 C C . PRO D 2 26 ? 108.777 52.603 -0.240 1.00 158.01 26 PRO D C 1
ATOM 2164 O O . PRO D 2 26 ? 108.409 51.443 -0.115 1.00 163.09 26 PRO D O 1
ATOM 2168 N N . PRO D 2 27 ? 109.623 53.221 0.597 1.00 177.96 27 PRO D N 1
ATOM 2169 C CA . PRO D 2 27 ? 110.153 52.552 1.781 1.00 180.58 27 PRO D CA 1
ATOM 2170 C C . PRO D 2 27 ? 109.032 51.975 2.592 1.00 173.20 27 PRO D C 1
ATOM 2171 O O . PRO D 2 27 ? 108.195 52.697 3.117 1.00 170.43 27 PRO D O 1
ATOM 2175 N N . ALA D 2 28 ? 109.005 50.654 2.626 1.00 167.32 28 ALA D N 1
ATOM 2176 C CA . ALA D 2 28 ? 108.021 49.908 3.362 1.00 159.01 28 ALA D CA 1
ATOM 2177 C C . ALA D 2 28 ? 108.620 48.542 3.394 1.00 156.16 28 ALA D C 1
ATOM 2178 O O . ALA D 2 28 ? 108.526 47.836 4.382 1.00 152.70 28 ALA D O 1
ATOM 2180 N N . ALA D 2 29 ? 109.277 48.181 2.305 1.00 150.72 29 ALA D N 1
ATOM 2181 C CA . ALA D 2 29 ? 109.901 46.864 2.248 1.00 155.69 29 ALA D CA 1
ATOM 2182 C C . ALA D 2 29 ? 110.785 46.643 3.467 1.00 155.59 29 ALA D C 1
ATOM 2183 O O . ALA D 2 29 ? 110.781 45.564 4.069 1.00 163.57 29 ALA D O 1
ATOM 2185 N N . GLN D 2 30 ? 111.539 47.671 3.850 1.00 165.90 30 GLN D N 1
ATOM 2186 C CA . GLN D 2 30 ? 112.366 47.646 5.046 1.00 179.34 30 GLN D CA 1
ATOM 2187 C C . GLN D 2 30 ? 111.757 48.440 6.197 1.00 199.20 30 GLN D C 1
ATOM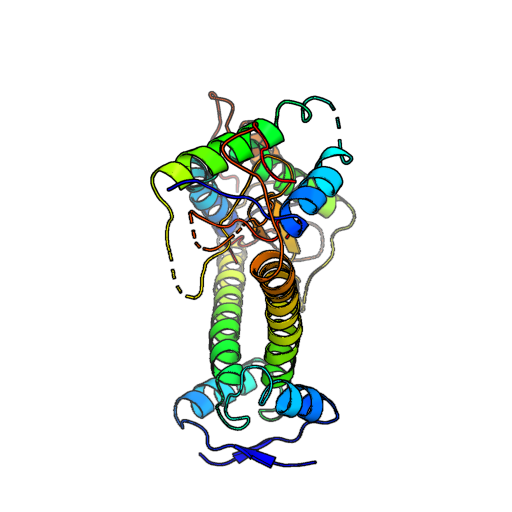 2188 O O . GLN D 2 30 ? 112.440 48.680 7.198 1.00 138.33 30 GLN D O 1
ATOM 2194 N N . ARG D 2 31 ? 110.492 48.850 6.083 1.00 164.57 31 ARG D N 1
ATOM 2195 C CA . ARG D 2 31 ? 109.844 49.583 7.165 1.00 171.63 31 ARG D CA 1
ATOM 2196 C C . ARG D 2 31 ? 108.950 48.871 8.169 1.00 171.38 31 ARG D C 1
ATOM 2197 O O . ARG D 2 31 ? 109.181 48.971 9.377 1.00 180.16 31 ARG D O 1
ATOM 2205 N N . ALA D 2 32 ? 107.938 48.140 7.681 1.00 231.29 32 ALA D N 1
ATOM 2206 C CA . ALA D 2 32 ? 106.941 47.547 8.568 1.00 165.65 32 ALA D CA 1
ATOM 2207 C C . ALA D 2 32 ? 107.594 46.252 9.028 1.00 147.68 32 ALA D C 1
ATOM 2208 O O . ALA D 2 32 ? 107.299 45.774 10.128 1.00 155.55 32 ALA D O 1
ATOM 2210 N N . ALA D 2 33 ? 108.525 45.704 8.236 1.00 147.81 33 ALA D N 1
ATOM 2211 C CA . ALA D 2 33 ? 109.273 44.526 8.673 1.00 162.76 33 ALA D CA 1
ATOM 2212 C C . ALA D 2 33 ? 110.033 44.798 9.963 1.00 184.33 33 ALA D C 1
ATOM 2213 O O . ALA D 2 33 ? 110.133 43.921 10.829 1.00 157.79 33 ALA D O 1
ATOM 2215 N N . SER D 2 34 ? 110.581 46.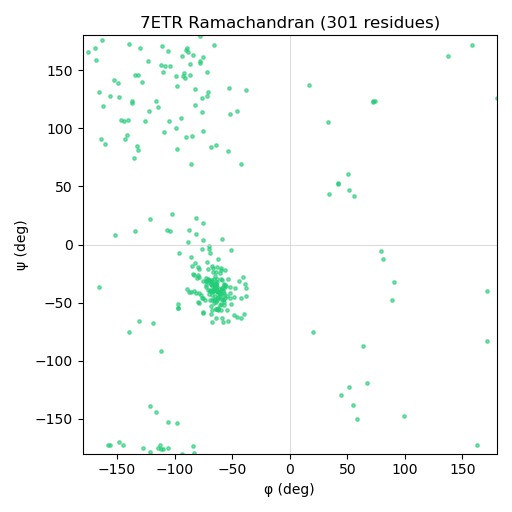005 10.109 1.00 157.93 34 SER D N 1
ATOM 2216 C CA . SER D 2 34 ? 111.294 46.332 11.338 1.00 165.76 34 SER D CA 1
ATOM 2217 C C . SER D 2 34 ? 110.348 46.426 12.532 1.00 170.97 34 SER D C 1
ATOM 2218 O O . SER D 2 34 ? 110.727 46.053 13.648 1.00 176.75 34 SER D O 1
ATOM 2221 N N . ALA D 2 35 ? 109.115 46.902 12.319 1.00 183.14 35 ALA D N 1
ATOM 2222 C CA . ALA D 2 35 ? 108.152 47.012 13.411 1.00 134.88 35 ALA D CA 1
ATOM 2223 C C . ALA D 2 35 ? 107.730 45.654 13.957 1.00 146.26 35 ALA D C 1
ATOM 2224 O O . ALA D 2 35 ? 107.284 45.575 15.107 1.00 151.78 35 ALA D O 1
ATOM 2226 N N . ILE D 2 36 ? 107.847 44.596 13.158 1.00 147.77 36 ILE D N 1
ATOM 2227 C CA . ILE D 2 36 ? 107.472 43.255 13.598 1.00 149.78 36 ILE D CA 1
ATOM 2228 C C . ILE D 2 36 ? 108.646 42.545 14.260 1.00 149.96 36 ILE D C 1
ATOM 2229 O O . ILE D 2 36 ? 108.467 41.822 15.243 1.00 152.94 36 ILE D O 1
ATOM 2234 N N . ILE D 2 37 ? 109.857 42.733 13.730 1.00 138.31 37 ILE D N 1
ATOM 2235 C CA . ILE D 2 37 ? 111.036 42.141 14.355 1.00 150.62 37 ILE D CA 1
ATOM 2236 C C . ILE D 2 37 ? 111.259 42.743 15.738 1.00 141.58 37 ILE D C 1
ATOM 2237 O O . ILE D 2 37 ? 111.681 42.050 16.672 1.00 143.23 37 ILE D O 1
ATOM 2242 N N . ASN D 2 38 ? 110.974 44.039 15.892 1.00 144.49 38 ASN D N 1
ATOM 2243 C CA . ASN D 2 38 ? 110.880 44.618 17.230 1.00 145.16 38 ASN D CA 1
ATOM 2244 C C . ASN D 2 38 ? 109.800 43.913 18.040 1.00 144.04 38 ASN D C 1
ATOM 2245 O O . ASN D 2 38 ? 110.038 43.470 19.170 1.00 161.41 38 ASN D O 1
ATOM 2250 N N . THR D 2 39 ? 108.598 43.806 17.466 1.00 142.49 39 THR D N 1
ATOM 2251 C CA . THR D 2 39 ? 107.504 43.086 18.109 1.00 138.77 39 THR D CA 1
ATOM 2252 C C . THR D 2 39 ? 107.889 41.641 18.402 1.00 137.55 39 THR D C 1
ATOM 2253 O O . THR D 2 39 ? 107.561 41.109 19.469 1.00 137.07 39 THR D O 1
ATOM 2257 N N . ILE D 2 40 ? 108.603 40.998 17.474 1.00 122.08 40 ILE D N 1
ATOM 2258 C CA . ILE D 2 40 ? 109.031 39.615 17.678 1.00 129.97 40 ILE D CA 1
ATOM 2259 C C . ILE D 2 40 ? 109.963 39.517 18.878 1.00 152.88 40 ILE D C 1
ATOM 2260 O O . ILE D 2 40 ? 109.810 38.640 19.736 1.00 168.71 40 ILE D O 1
ATOM 2265 N N . ARG D 2 41 ? 110.941 40.420 18.964 1.00 149.40 41 ARG D N 1
ATOM 2266 C CA . ARG D 2 41 ? 111.985 40.256 19.968 1.00 149.50 41 ARG D CA 1
ATOM 2267 C C . ARG D 2 41 ? 111.569 40.787 21.335 1.00 139.33 41 ARG D C 1
ATOM 2268 O O . ARG D 2 41 ? 112.098 40.328 22.354 1.00 146.57 41 ARG D O 1
ATOM 2276 N N . LYS D 2 42 ? 110.644 41.750 21.392 1.00 122.62 42 LYS D N 1
ATOM 2277 C CA . LYS D 2 42 ? 110.094 42.124 22.690 1.00 129.17 42 LYS D CA 1
ATOM 2278 C C . LYS D 2 42 ? 109.183 41.037 23.244 1.00 139.85 42 LYS D C 1
ATOM 2279 O O . LYS D 2 42 ? 108.953 40.991 24.457 1.00 140.91 42 LYS D O 1
ATOM 2285 N N . LEU D 2 43 ? 108.664 40.164 22.377 1.00 115.32 43 LEU D N 1
ATOM 2286 C CA . LEU D 2 43 ? 107.944 38.986 22.846 1.00 122.01 43 LEU D CA 1
ATOM 2287 C C . LEU D 2 43 ? 108.900 37.961 23.443 1.00 116.77 43 LEU D C 1
ATOM 2288 O O . LEU D 2 43 ? 108.555 37.267 24.408 1.00 123.43 43 LEU D O 1
ATOM 2293 N N . GLU D 2 44 ? 110.109 37.853 22.882 1.00 112.22 44 GLU D N 1
ATOM 2294 C CA . GLU D 2 44 ? 111.095 36.915 23.405 1.00 123.80 44 GLU D CA 1
ATOM 2295 C C . GLU D 2 44 ? 111.498 37.244 24.838 1.00 125.10 44 GLU D C 1
ATOM 2296 O O . GLU D 2 44 ? 112.029 36.371 25.536 1.00 125.89 44 GLU D O 1
ATOM 2302 N N . SER D 2 45 ? 111.118 38.431 25.295 1.00 133.07 45 SER D N 1
ATOM 2303 C CA . SER D 2 45 ? 111.379 38.850 26.665 1.00 120.96 45 SER D CA 1
ATOM 2304 C C . SER D 2 45 ? 110.065 39.117 27.414 1.00 120.54 45 SER D C 1
ATOM 2305 O O . SER D 2 45 ? 109.693 38.373 28.312 1.00 138.41 45 SER D O 1
ATOM 2308 N N . TYR D 2 46 ? 109.341 40.152 27.013 1.00 107.15 46 TYR D N 1
ATOM 2309 C CA . TYR D 2 46 ? 108.094 40.514 27.666 1.00 107.41 46 TYR D CA 1
ATOM 2310 C C . TYR D 2 46 ? 106.866 40.009 26.918 1.00 110.91 46 TYR D C 1
ATOM 2311 O O . TYR D 2 46 ? 106.448 40.635 25.966 1.00 120.90 46 TYR D O 1
ATOM 2320 N N . PRO D 2 47 ? 106.259 38.899 27.361 1.00 128.60 47 PRO D N 1
ATOM 2321 C CA . PRO D 2 47 ? 105.101 38.403 26.599 1.00 136.98 47 PRO D CA 1
ATOM 2322 C C . PRO D 2 47 ? 103.751 38.993 26.990 1.00 134.45 47 PRO D C 1
ATOM 2323 O O . PRO D 2 47 ? 102.726 38.488 26.513 1.00 147.02 47 PRO D O 1
ATOM 2327 N N . ASP D 2 48 ? 103.753 40.060 27.768 1.00 131.18 48 ASP D N 1
ATOM 2328 C CA . ASP D 2 48 ? 102.499 40.645 28.173 1.00 143.27 48 ASP D CA 1
ATOM 2329 C C . ASP D 2 48 ? 101.684 39.558 28.832 1.00 182.18 48 ASP D C 1
ATOM 2330 O O . ASP D 2 48 ? 102.219 38.743 29.578 1.00 165.66 48 ASP D O 1
ATOM 2335 N N . ILE D 2 49 ? 100.394 39.532 28.527 1.00 154.26 49 ILE D N 1
ATOM 2336 C CA . ILE D 2 49 ? 99.497 38.537 29.088 1.00 173.19 49 ILE D CA 1
ATOM 2337 C C . ILE D 2 49 ? 98.151 38.529 28.367 1.00 205.82 49 ILE D C 1
ATOM 2338 O O . ILE D 2 49 ? 97.499 39.564 28.217 1.00 190.39 49 ILE D O 1
ATOM 2343 N N . SER D 2 59 ? 92.938 32.530 28.303 1.00 172.20 59 SER D N 1
ATOM 2344 C CA . SER D 2 59 ? 92.886 33.915 27.848 1.00 177.71 59 SER D CA 1
ATOM 2345 C C . SER D 2 59 ? 94.258 34.359 27.350 1.00 169.77 59 SER D C 1
ATOM 2346 O O . SER D 2 59 ? 95.177 34.591 28.141 1.00 169.96 59 SER D O 1
ATOM 2349 N N . PHE D 2 60 ? 94.392 34.452 26.032 1.00 172.63 60 PHE D N 1
ATOM 2350 C CA . PHE D 2 60 ? 95.596 34.973 25.409 1.00 151.61 60 PHE D CA 1
ATOM 2351 C C . PHE D 2 60 ? 95.325 36.347 24.811 1.00 138.47 60 PHE D C 1
ATOM 2352 O O . PHE D 2 60 ? 94.212 36.660 24.399 1.00 130.55 60 PHE D O 1
ATOM 2360 N N . ARG D 2 61 ? 96.354 37.170 24.696 1.00 159.44 61 ARG D N 1
ATOM 2361 C CA . ARG D 2 61 ? 96.153 38.504 24.155 1.00 164.66 61 ARG D CA 1
ATOM 2362 C C . ARG D 2 61 ? 96.892 38.731 22.851 1.00 157.40 61 ARG D C 1
ATOM 2363 O O . ARG D 2 61 ? 98.101 38.554 22.801 1.00 141.96 61 ARG D O 1
ATOM 2371 N N . GLU D 2 62 ? 96.188 39.106 21.785 1.00 173.07 62 GLU D N 1
ATOM 2372 C CA . GLU D 2 62 ? 96.899 39.393 20.543 1.00 167.11 62 GLU D CA 1
ATOM 2373 C C . GLU D 2 62 ? 97.410 40.817 20.676 1.00 166.75 62 GLU D C 1
ATOM 2374 O O . GLU D 2 62 ? 96.628 41.749 20.826 1.00 172.74 62 GLU D O 1
ATOM 2380 N N . LEU D 2 63 ? 98.729 40.971 20.610 1.00 168.45 63 LEU D N 1
ATOM 2381 C CA . LEU D 2 63 ? 99.403 42.256 20.783 1.00 153.75 63 LEU D CA 1
ATOM 2382 C C . LEU D 2 63 ? 99.150 43.320 19.735 1.00 156.77 63 LEU D C 1
ATOM 2383 O O . LEU D 2 63 ? 98.567 43.063 18.692 1.00 165.10 63 LEU D O 1
ATOM 2388 N N . LEU D 2 64 ? 99.647 44.518 20.024 1.00 163.22 64 LEU D N 1
ATOM 2389 C CA . LEU D 2 64 ? 99.518 45.685 19.171 1.00 161.08 64 LEU D CA 1
ATOM 2390 C C . LEU D 2 64 ? 100.570 45.698 18.094 1.00 157.15 64 LEU D C 1
ATOM 2391 O O . LEU D 2 64 ? 101.414 44.824 18.024 1.00 158.18 64 LEU D O 1
ATOM 2396 N N . ILE D 2 65 ? 100.551 46.731 17.272 1.00 141.61 65 ILE D N 1
ATOM 2397 C CA . ILE D 2 65 ? 101.528 46.806 16.191 1.00 145.89 65 ILE D CA 1
ATOM 2398 C C . ILE D 2 65 ? 101.120 48.117 15.541 1.00 167.64 65 ILE D C 1
ATOM 2399 O O . ILE D 2 65 ? 99.954 48.291 15.170 1.00 172.60 65 ILE D O 1
ATOM 2404 N N . ASP D 2 66 ? 102.067 49.038 15.389 1.00 170.62 66 ASP D N 1
ATOM 2405 C CA . ASP D 2 66 ? 101.792 50.349 14.823 1.00 180.64 66 ASP D CA 1
ATOM 2406 C C . ASP D 2 66 ? 103.067 50.743 14.099 1.00 212.49 66 ASP D C 1
ATOM 2407 O O . ASP D 2 66 ? 104.152 50.708 14.688 1.00 191.54 66 ASP D O 1
ATOM 2412 N N . PHE D 2 67 ? 102.936 51.098 12.824 1.00 190.24 67 PHE D N 1
ATOM 2413 C CA . PHE D 2 67 ? 104.005 51.799 12.127 1.00 196.42 67 PHE D CA 1
ATOM 2414 C C . PHE D 2 67 ? 103.309 52.535 10.996 1.00 196.15 67 PHE D C 1
ATOM 2415 O O . PHE D 2 67 ? 102.543 51.924 10.245 1.00 193.77 67 PHE D O 1
ATOM 2423 N N . GLY D 2 68 ? 103.560 53.842 10.899 1.00 214.16 68 GLY D N 1
ATOM 2424 C CA . GLY D 2 68 ? 103.115 54.626 9.766 1.00 190.55 68 GLY D CA 1
ATOM 2425 C C . GLY D 2 68 ? 101.637 54.857 9.552 1.00 181.04 68 GLY D C 1
ATOM 2426 O O . GLY D 2 68 ? 100.965 55.447 10.396 1.00 163.93 68 GLY D O 1
ATOM 2427 N N . ASP D 2 69 ? 101.128 54.393 8.409 1.00 211.62 69 ASP D N 1
ATOM 2428 C CA . ASP D 2 69 ? 99.743 54.646 8.025 1.00 208.22 69 ASP D CA 1
ATOM 2429 C C . ASP D 2 69 ? 98.784 54.219 9.123 1.00 197.57 69 ASP D C 1
ATOM 2430 O O . ASP D 2 69 ? 98.105 55.054 9.731 1.00 195.33 69 ASP D O 1
ATOM 2435 N N . THR D 2 70 ? 98.731 52.921 9.396 1.00 207.22 70 THR D N 1
ATOM 2436 C CA . THR D 2 70 ? 97.854 52.385 10.426 1.00 188.72 70 THR D CA 1
ATOM 2437 C C . THR D 2 70 ? 98.590 51.220 11.079 1.00 180.46 70 THR D C 1
ATOM 2438 O O . THR D 2 70 ? 99.771 50.964 10.814 1.00 189.53 70 THR D O 1
ATOM 2442 N N . GLY D 2 71 ? 97.883 50.496 11.946 1.00 181.46 71 GLY D N 1
ATOM 2443 C CA . GLY D 2 71 ? 98.477 49.400 12.670 1.00 172.74 71 GLY D CA 1
ATOM 2444 C C . GLY D 2 71 ? 97.781 48.068 12.489 1.00 175.10 71 GLY D C 1
ATOM 2445 O O . GLY D 2 71 ? 96.604 47.992 12.132 1.00 155.66 71 GLY D O 1
ATOM 2446 N N . TYR D 2 72 ? 98.544 47.006 12.746 1.00 151.78 72 TYR D N 1
ATOM 2447 C CA . TYR D 2 72 ? 98.095 45.631 12.596 1.00 147.55 72 TYR D CA 1
ATOM 2448 C C . TYR D 2 72 ? 97.939 44.970 13.968 1.00 146.41 72 TYR D C 1
ATOM 2449 O O . TYR D 2 72 ? 98.117 45.598 15.017 1.00 137.15 72 TYR D O 1
ATOM 2458 N N . LEU D 2 73 ? 97.610 43.664 13.957 1.00 138.10 73 LEU D N 1
ATOM 2459 C CA . LEU D 2 73 ? 97.026 43.004 15.131 1.00 137.18 73 LEU D CA 1
ATOM 2460 C C . LEU D 2 73 ? 97.595 41.579 15.054 1.00 136.77 73 LEU D C 1
ATOM 2461 O O . LEU D 2 73 ? 97.149 40.759 14.249 1.00 157.26 73 LEU D O 1
ATOM 2466 N N . ALA D 2 74 ? 98.543 41.264 15.941 1.00 153.85 74 ALA D N 1
ATOM 2467 C CA . ALA D 2 74 ? 99.174 39.945 15.949 1.00 142.92 74 ALA D CA 1
ATOM 2468 C C . ALA D 2 74 ? 98.660 39.300 17.232 1.00 149.67 74 ALA D C 1
ATOM 2469 O O . ALA D 2 74 ? 99.122 39.630 18.327 1.00 173.85 74 ALA D O 1
ATOM 2479 N N . TYR D 2 76 ? 98.278 35.979 19.677 1.00 150.71 76 TYR D N 1
ATOM 2480 C CA . TYR D 2 76 ? 99.153 34.833 19.885 1.00 150.70 76 TYR D CA 1
ATOM 2481 C C . TYR D 2 76 ? 98.724 34.166 21.187 1.00 144.67 76 TYR D C 1
ATOM 2482 O O . TYR D 2 76 ? 97.694 34.521 21.766 1.00 144.25 76 TYR D O 1
ATOM 2491 N N . GLN D 2 77 ? 99.504 33.181 21.634 1.00 121.77 77 GLN D N 1
ATOM 2492 C CA . GLN D 2 77 ? 99.298 32.554 22.932 1.00 125.67 77 GLN D CA 1
ATOM 2493 C C . GLN D 2 77 ? 100.620 32.285 23.638 1.00 182.76 77 GLN D C 1
ATOM 2494 O O . GLN D 2 77 ? 101.600 31.916 22.990 1.00 148.54 77 GLN D O 1
ATOM 2500 N N . LEU D 2 84 ? 107.025 28.311 24.556 1.00 166.82 84 LEU D N 1
ATOM 2501 C CA . LEU D 2 84 ? 106.580 28.779 23.245 1.00 162.09 84 LEU D CA 1
ATOM 2502 C C . LEU D 2 84 ? 105.524 29.871 23.371 1.00 153.95 84 LEU D C 1
ATOM 2503 O O . LEU D 2 84 ? 104.619 29.767 24.201 1.00 159.42 84 LEU D O 1
ATOM 2508 N N . THR D 2 85 ? 105.641 30.918 22.551 1.00 162.05 85 THR D N 1
ATOM 2509 C CA . THR D 2 85 ? 104.563 31.888 22.356 1.00 166.05 85 THR D CA 1
ATOM 2510 C C . THR D 2 85 ? 104.019 31.678 20.944 1.00 171.13 85 THR D C 1
ATOM 2511 O O . THR D 2 85 ? 104.580 32.187 19.970 1.00 171.61 85 THR D O 1
ATOM 2515 N N . VAL D 2 86 ? 102.927 30.921 20.845 1.00 146.72 86 VAL D N 1
ATOM 2516 C CA . VAL D 2 86 ? 102.349 30.553 19.557 1.00 154.32 86 VAL D CA 1
ATOM 2517 C C . VAL D 2 86 ? 101.598 31.748 18.984 1.00 152.98 86 VAL D C 1
ATOM 2518 O O . VAL D 2 86 ? 100.574 32.172 19.531 1.00 160.83 86 VAL D O 1
ATOM 2522 N N . LEU D 2 87 ? 102.097 32.282 17.867 1.00 142.30 87 LEU D N 1
ATOM 2523 C CA . LEU D 2 87 ? 101.535 33.468 17.225 1.00 132.95 87 LEU D CA 1
ATOM 2524 C C . LEU D 2 87 ? 100.569 33.016 16.140 1.00 134.32 87 LEU D C 1
ATOM 2525 O O . LEU D 2 87 ? 100.988 32.495 15.104 1.00 124.45 87 LEU D O 1
ATOM 2530 N N . CYS D 2 88 ? 99.279 33.215 16.377 1.00 145.37 88 CYS D N 1
ATOM 2531 C CA . CYS D 2 88 ? 98.231 32.733 15.488 1.00 146.03 88 CYS D CA 1
ATOM 2532 C C . CYS D 2 88 ? 97.391 33.914 15.030 1.00 142.23 88 CYS D C 1
ATOM 2533 O O . CYS D 2 88 ? 96.737 34.563 15.853 1.00 164.80 88 CYS D O 1
ATOM 2536 N N . ILE D 2 89 ? 97.433 34.194 13.724 1.00 143.15 89 ILE D N 1
ATOM 2537 C CA . ILE D 2 89 ? 96.653 35.243 13.071 1.00 139.27 89 ILE D CA 1
ATOM 2538 C C . ILE D 2 89 ? 97.123 36.666 13.368 1.00 131.95 89 ILE D C 1
ATOM 2539 O O . ILE D 2 89 ? 97.221 37.073 14.532 1.00 127.32 89 ILE D O 1
ATOM 2544 N N . ARG D 2 90 ? 97.441 37.431 12.307 1.00 112.26 90 ARG D N 1
ATOM 2545 C CA . ARG D 2 90 ? 97.769 38.856 12.432 1.00 115.09 90 ARG D CA 1
ATOM 2546 C C . ARG D 2 90 ? 97.024 39.707 11.398 1.00 127.37 90 ARG D C 1
ATOM 2547 O O . ARG D 2 90 ? 97.544 40.042 10.332 1.00 132.51 90 ARG D O 1
ATOM 2555 N N . HIS D 2 91 ? 95.793 40.077 11.732 1.00 140.68 91 HIS D N 1
ATOM 2556 C CA . HIS D 2 91 ? 94.944 40.788 10.791 1.00 149.34 91 HIS D CA 1
ATOM 2557 C C . HIS D 2 91 ? 95.155 42.296 10.894 1.00 165.77 91 HIS D C 1
ATOM 2558 O O . HIS D 2 91 ? 95.751 42.807 11.843 1.00 146.65 91 HIS D O 1
ATOM 2565 N N . GLN D 2 92 ? 94.651 43.003 9.886 1.00 166.65 92 GLN D N 1
ATOM 2566 C CA . GLN D 2 92 ? 94.971 44.400 9.614 1.00 169.50 92 GLN D CA 1
ATOM 2567 C C . GLN D 2 92 ? 94.274 45.385 10.540 1.00 163.74 92 GLN D C 1
ATOM 2568 O O . GLN D 2 92 ? 94.546 46.585 10.423 1.00 157.16 92 GLN D O 1
ATOM 2574 N N . LYS D 2 93 ? 93.402 44.923 11.434 1.00 182.00 93 LYS D N 1
ATOM 2575 C CA . LYS D 2 93 ? 92.665 45.796 12.351 1.00 176.78 93 LYS D CA 1
ATOM 2576 C C . LYS D 2 93 ? 91.763 46.765 11.586 1.00 178.93 93 LYS D C 1
ATOM 2577 O O . LYS D 2 93 ? 92.223 47.758 11.019 1.00 170.47 93 LYS D O 1
#

B-factor: mean 138.36, std 32.42, range [30.0, 310.63]

Organism: Shewanella oneidensis (strain ATCC 700550 / JCM 31522 / CIP 106686 / LMG 19005 / NCIMB 14063 / MR-1) (NCBI:txid211586)